Protein AF-A0A3M1CUA4-F1 (afdb_monomer_lite)

Foldseek 3Di:
DDDDDDDDDDPPDDPDDDDDPPPVPDPQVPFAFPVVAWVQVQVLLVVLLVLLQPQDDDLVSLLVSLLQADLLCQQPDASVRSSVLSVLLSVCVVVCQNVQWHFDGWGDDPQAIWGWTQGPVGIFTFDWHDDDPHIHTQDSCRSRPVRPDDYDGGDPDHDPQGYLSSLSNLLPDPVDDPLSVLVSLLSCLDQVNLVVLVVSLVPRPDLNSNLSSQVSNCSHVVHDLSNLVSDDLAQVVLVVNCVSPVVVSLVSLVSLLVCCQPPVVVNSVLSLLSSQQRHDDPVVLVSLVSLLSSCLSHLPSNLVSCVVRPDDQLCPRSSSVSVVVNCVVVVHDSVNNLVVLVCCLVDNDPVSVVSSVSVNVVD

Secondary structure (DSSP, 8-state):
--------------------------TTTTSPB-HHHHHHHHHHHHHHHHHHHT--SSGGGGGGGGGGB-HHHHTT--HHHHHHHHHHHHHHHHTSTTTT-EEEEEEEETTEEEEEEEETTEEEEEEEEEETTEEEES-HHHHTT-TTSPP-PPPSSPPSS--HHHHHHHHH-TTS-HHHHHHHHHHT-SGGGHHHHHHHHTT---HHHHHHHHHHHHHHHS--HHHHHHS--SHHHHHHHHHH-HHHHHHHHHHHHHHHHH-TTTTHHHHHHHHHHH--TTHHHHHHHHHHHHHHH-HHHHHHHHHHH--S-GGG-HHHHHHHHHHHHTT---HHHHHHHHHHHHHS-HHHHHHHHHHHHH-

Sequence (363 aa):
MEPTRVSITVILACLASAGICSCSKDPFDNLPEAKEMQEAAFSGWRRYLEALERLPAGREHVYSLARWFADCVLSRTEERYFGRRVEKARRLLKTGVMGDVKPRALRRHPSGYLLIVDTAGGYGAIPMVEQGRTVLFANLDAATGGWRAKPEFCSPRMPEKPALLYMIRYLDDTTASRKRRFDAALGLSRAEFRQQIVKYQNRESDPLVRLALGLARVRIDGWDASFLNGFPADSEKLDELKALDENVFEEMLVKLTNQAAMVEQPPANEILFRVAASAGGQMAERMGRAIYDFAEAAPARFAATVNDVVSGPYERHPALTRMKAYMKKEGKNAPKLRRFLKGCQRHGEPQARVLCRQLLQWL

pLDDT: mean 87.78, std 15.02, range [29.33, 97.38]

Structure (mmCIF, N/CA/C/O backbone):
data_AF-A0A3M1CUA4-F1
#
_entry.id   AF-A0A3M1CUA4-F1
#
loop_
_atom_site.group_PDB
_atom_site.id
_atom_site.type_symbol
_atom_site.label_atom_id
_atom_site.label_alt_id
_atom_site.label_comp_id
_atom_site.label_asym_id
_atom_site.label_entity_id
_atom_site.label_seq_id
_atom_site.pdbx_PDB_ins_code
_atom_site.Cartn_x
_atom_site.Cartn_y
_atom_site.Cartn_z
_atom_site.occupancy
_atom_site.B_iso_or_equiv
_atom_site.auth_seq_id
_atom_site.auth_comp_id
_atom_site.auth_asym_id
_atom_site.auth_atom_id
_atom_site.pdbx_PDB_model_num
ATOM 1 N N . MET A 1 1 ? -81.379 -19.896 17.434 1.00 44.03 1 MET A N 1
ATOM 2 C CA . MET A 1 1 ? -79.980 -20.367 17.467 1.00 44.03 1 MET A CA 1
ATOM 3 C C . MET A 1 1 ? -79.177 -19.339 18.227 1.00 44.03 1 MET A C 1
ATOM 5 O O . MET A 1 1 ? -79.057 -18.206 17.781 1.00 44.03 1 MET A O 1
ATOM 9 N N . GLU A 1 2 ? -78.796 -19.720 19.437 1.00 32.88 2 GLU A N 1
ATOM 10 C CA . GLU A 1 2 ? -78.141 -18.889 20.443 1.00 32.88 2 GLU A CA 1
ATOM 11 C C . GLU A 1 2 ? -76.668 -18.596 20.097 1.00 32.88 2 GLU A C 1
ATOM 13 O O . GLU A 1 2 ? -76.054 -19.356 19.345 1.00 32.88 2 GLU A O 1
ATOM 18 N N . PRO A 1 3 ? -76.088 -17.508 20.638 1.00 38.66 3 PRO A N 1
ATOM 19 C CA . PRO A 1 3 ? -74.726 -17.083 20.345 1.00 38.66 3 PRO A CA 1
ATOM 20 C C . PRO A 1 3 ? -73.721 -17.724 21.312 1.00 38.66 3 PRO A C 1
ATOM 22 O O . PRO A 1 3 ? -73.793 -17.517 22.523 1.00 38.66 3 PRO A O 1
ATOM 25 N N . THR A 1 4 ? -72.719 -18.438 20.799 1.00 39.12 4 THR A N 1
ATOM 26 C CA . THR A 1 4 ? -71.610 -18.927 21.632 1.00 39.12 4 THR A CA 1
ATOM 27 C C . THR A 1 4 ? -70.475 -17.905 21.644 1.00 39.12 4 THR A C 1
ATOM 29 O O . THR A 1 4 ? -69.677 -17.801 20.714 1.00 39.12 4 THR A O 1
ATOM 32 N N . ARG A 1 5 ? -70.424 -17.124 22.726 1.00 31.73 5 ARG A N 1
ATOM 33 C CA . ARG A 1 5 ? -69.260 -16.334 23.142 1.00 31.73 5 ARG A CA 1
ATOM 34 C C . ARG A 1 5 ? -68.141 -17.289 23.564 1.00 31.73 5 ARG A C 1
ATOM 36 O O . ARG A 1 5 ? -68.366 -18.129 24.429 1.00 31.73 5 ARG A O 1
ATOM 43 N N . VAL A 1 6 ? -66.935 -17.120 23.026 1.00 34.41 6 VAL A N 1
ATOM 44 C CA . VAL A 1 6 ? -65.720 -17.714 23.602 1.00 34.41 6 VAL A CA 1
ATOM 45 C C . VAL A 1 6 ? -64.952 -16.608 24.315 1.00 34.41 6 VAL A C 1
ATOM 47 O O . VAL A 1 6 ? -64.358 -15.730 23.693 1.00 34.41 6 VAL A O 1
ATOM 50 N N . SER A 1 7 ? -65.022 -16.649 25.642 1.00 29.88 7 SER A N 1
ATOM 51 C CA . SER A 1 7 ? -64.190 -15.877 26.559 1.00 29.88 7 SER A CA 1
ATOM 52 C C . SER A 1 7 ? -62.744 -16.366 26.471 1.00 29.88 7 SER A C 1
ATOM 54 O O . SER A 1 7 ? -62.471 -17.524 26.779 1.00 29.88 7 SER A O 1
ATOM 56 N N . ILE A 1 8 ? -61.809 -15.491 26.095 1.00 34.72 8 ILE A N 1
ATOM 57 C CA . ILE A 1 8 ? -60.378 -15.717 26.328 1.00 34.72 8 ILE A CA 1
ATOM 58 C C . ILE A 1 8 ? -60.018 -14.984 27.615 1.00 34.72 8 ILE A C 1
ATOM 60 O O . ILE A 1 8 ? -59.905 -13.760 27.665 1.00 34.72 8 ILE A O 1
ATOM 64 N N . THR A 1 9 ? -59.906 -15.773 28.675 1.00 32.50 9 THR A N 1
ATOM 65 C CA . THR A 1 9 ? -59.465 -15.370 30.004 1.00 32.50 9 THR A CA 1
ATOM 66 C C . THR A 1 9 ? -58.034 -14.842 29.940 1.00 32.50 9 THR A C 1
ATOM 68 O O . THR A 1 9 ? -57.100 -15.556 29.580 1.00 32.50 9 THR A O 1
ATOM 71 N N . VAL A 1 10 ? -57.876 -13.576 30.316 1.00 31.09 10 VAL A N 1
ATOM 72 C CA . VAL A 1 10 ? -56.598 -12.922 30.599 1.00 31.09 10 VAL A CA 1
ATOM 73 C C . VAL A 1 10 ? -55.992 -13.583 31.840 1.00 31.09 10 VAL A C 1
ATOM 75 O O . VAL A 1 10 ? -56.482 -13.383 32.949 1.00 31.09 10 VAL A O 1
ATOM 78 N N . ILE A 1 11 ? -54.928 -14.372 31.670 1.00 33.44 11 ILE A N 1
ATOM 79 C CA . ILE A 1 11 ? -54.095 -14.824 32.793 1.00 33.44 11 ILE A CA 1
ATOM 80 C C . ILE A 1 11 ? -53.143 -13.679 33.138 1.00 33.44 11 ILE A C 1
ATOM 82 O O . ILE A 1 11 ? -52.034 -13.557 32.620 1.00 33.44 11 ILE A O 1
ATOM 86 N N . LEU A 1 12 ? -53.638 -12.808 34.012 1.00 30.25 12 LEU A N 1
ATOM 87 C CA . LEU A 1 12 ? -52.871 -11.819 34.748 1.00 30.25 12 LEU A CA 1
ATOM 88 C C . LEU A 1 12 ? -52.152 -12.556 35.892 1.00 30.25 12 LEU A C 1
ATOM 90 O O . LEU A 1 12 ? -52.675 -12.678 36.996 1.00 30.25 12 LEU A O 1
ATOM 94 N N . ALA A 1 13 ? -50.973 -13.114 35.618 1.00 30.69 13 ALA A N 1
ATOM 95 C CA . ALA A 1 13 ? -50.109 -13.636 36.671 1.00 30.69 13 ALA A CA 1
ATOM 96 C C . ALA A 1 13 ? -49.254 -12.491 37.224 1.00 30.69 13 ALA A C 1
ATOM 98 O O . ALA A 1 13 ? -48.248 -12.091 36.638 1.00 30.69 13 ALA A O 1
ATOM 99 N N . CYS A 1 14 ? -49.703 -11.956 38.358 1.00 29.33 14 CYS A N 1
ATOM 100 C CA . CYS A 1 14 ? -48.939 -11.104 39.256 1.00 29.33 14 CYS A CA 1
ATOM 101 C C . CYS A 1 14 ? -47.557 -11.713 39.547 1.00 29.33 14 CYS A C 1
ATOM 103 O O . CYS A 1 14 ? -47.441 -12.655 40.325 1.00 29.33 14 CYS A O 1
ATOM 105 N N . LEU A 1 15 ? -46.502 -11.131 38.978 1.00 31.84 15 LEU A N 1
ATOM 106 C CA . LEU A 1 15 ? -45.129 -11.264 39.468 1.00 31.84 15 LEU A CA 1
ATOM 107 C C . LEU A 1 15 ? -44.734 -9.944 40.128 1.00 31.84 15 LEU A C 1
ATOM 109 O O . LEU A 1 15 ? -43.967 -9.144 39.603 1.00 31.84 15 LEU A O 1
ATOM 113 N N . ALA A 1 16 ? -45.328 -9.727 41.296 1.00 35.38 16 ALA A N 1
ATOM 114 C CA . ALA A 1 16 ? -44.869 -8.774 42.288 1.00 35.38 16 ALA A CA 1
ATOM 115 C C . ALA A 1 16 ? -44.818 -9.507 43.631 1.00 35.38 16 ALA A C 1
ATOM 117 O O . ALA A 1 16 ? -45.743 -9.448 44.435 1.00 35.38 16 ALA A O 1
ATOM 118 N N . SER A 1 17 ? -43.719 -10.220 43.855 1.00 37.94 17 SER A N 1
ATOM 119 C CA . SER A 1 17 ? -43.247 -10.568 45.190 1.00 37.94 17 SER A CA 1
ATOM 120 C C . SER A 1 17 ? -41.754 -10.276 45.244 1.00 37.94 17 SER A C 1
ATOM 122 O O . SER A 1 17 ? -40.934 -10.828 44.514 1.00 37.94 17 SER A O 1
ATOM 124 N N . ALA A 1 18 ? -41.459 -9.290 46.079 1.00 35.44 18 ALA A N 1
ATOM 125 C CA . ALA A 1 18 ? -40.152 -8.778 46.402 1.00 35.44 18 ALA A CA 1
ATOM 126 C C . ALA A 1 18 ? -39.240 -9.843 47.031 1.00 35.44 18 ALA A C 1
ATOM 128 O O . ALA A 1 18 ? -39.701 -10.751 47.718 1.00 35.44 18 ALA A O 1
ATOM 129 N N . GLY A 1 19 ? -37.933 -9.618 46.895 1.00 34.12 19 GLY A N 1
ATOM 130 C CA . GLY A 1 19 ? -37.002 -9.886 47.986 1.00 34.12 19 GLY A CA 1
ATOM 131 C C . GLY A 1 19 ? -36.510 -11.319 48.136 1.00 34.12 19 GLY A C 1
ATOM 132 O O . GLY A 1 19 ? -36.689 -11.927 49.183 1.00 34.12 19 GLY A O 1
ATOM 133 N N . ILE A 1 20 ? -35.741 -11.794 47.159 1.00 34.75 20 ILE A N 1
ATOM 134 C CA . ILE A 1 20 ? -34.537 -12.562 47.481 1.00 34.75 20 ILE A CA 1
ATOM 135 C C . ILE A 1 20 ? -33.374 -11.784 46.881 1.00 34.75 20 ILE A C 1
ATOM 137 O O . ILE A 1 20 ? -33.329 -11.563 45.671 1.00 34.75 20 ILE A O 1
ATOM 141 N N . CYS A 1 21 ? -32.463 -11.343 47.750 1.00 34.50 21 CYS A N 1
ATOM 142 C CA . CYS A 1 21 ? -31.131 -10.863 47.414 1.00 34.50 21 CYS A CA 1
ATOM 143 C C . CYS A 1 21 ? -30.420 -11.901 46.541 1.00 34.50 21 CYS A C 1
ATOM 145 O O . CYS A 1 21 ? -29.646 -12.725 47.024 1.00 34.50 21 CYS A O 1
ATOM 147 N N . SER A 1 22 ? -30.653 -11.854 45.235 1.00 33.00 22 SER A N 1
ATOM 148 C CA . SER A 1 22 ? -29.649 -12.307 44.299 1.00 33.00 22 SER A CA 1
ATOM 149 C C . SER A 1 22 ? -28.589 -11.217 44.313 1.00 33.00 22 SER A C 1
ATOM 151 O O . SER A 1 22 ? -28.674 -10.226 43.591 1.00 33.00 22 SER A O 1
ATOM 153 N N . CYS A 1 23 ? -27.570 -11.401 45.154 1.00 45.97 23 CYS A N 1
ATOM 154 C CA . CYS A 1 23 ? -26.221 -11.059 44.738 1.00 45.97 23 CYS A CA 1
ATOM 155 C C . CYS A 1 23 ? -25.996 -11.836 43.436 1.00 45.97 23 CYS A C 1
ATOM 157 O O . CYS A 1 23 ? -25.466 -12.949 43.468 1.00 45.97 23 CYS A O 1
ATOM 159 N N . SER A 1 24 ? -26.511 -11.330 42.309 1.00 48.19 24 SER A N 1
ATOM 160 C CA . SER A 1 24 ? -26.252 -11.916 41.008 1.00 48.19 24 SER A CA 1
ATOM 161 C C . SER A 1 24 ? -24.762 -11.710 40.816 1.00 48.19 24 SER A C 1
ATOM 163 O O . SER A 1 24 ? -24.336 -10.603 40.487 1.00 48.19 24 SER A O 1
ATOM 165 N N . LYS A 1 25 ? -23.975 -12.733 41.169 1.00 67.81 25 LYS A N 1
ATOM 166 C CA . LYS A 1 25 ? -22.532 -12.739 40.966 1.00 67.81 25 LYS A CA 1
ATOM 167 C C . LYS A 1 25 ? -22.327 -12.329 39.522 1.00 67.81 25 LYS A C 1
ATOM 169 O O . LYS A 1 25 ? -22.895 -12.961 38.628 1.00 67.81 25 LYS A O 1
ATOM 174 N N . ASP A 1 26 ? -21.625 -11.223 39.324 1.00 76.44 26 ASP A N 1
ATOM 175 C CA . ASP A 1 26 ? -21.336 -10.752 37.985 1.00 76.44 26 ASP A CA 1
ATOM 176 C C . ASP A 1 26 ? -20.605 -11.915 37.283 1.00 76.44 26 ASP A C 1
ATOM 178 O O . ASP A 1 26 ? -19.672 -12.493 37.853 1.00 76.44 26 ASP A O 1
ATOM 182 N N . PRO A 1 27 ? -21.065 -12.360 36.099 1.00 82.25 27 PRO A N 1
ATOM 183 C CA . PRO A 1 27 ? -20.528 -13.532 35.419 1.00 82.25 27 PRO A CA 1
ATOM 184 C C . PRO A 1 27 ? -19.035 -13.378 35.111 1.00 82.25 27 PRO A C 1
ATOM 186 O O . PRO A 1 27 ? -18.368 -14.371 34.818 1.00 82.25 27 PRO A O 1
ATOM 189 N N . PHE A 1 28 ? -18.505 -12.156 35.193 1.00 88.19 28 PHE A N 1
ATOM 190 C CA . PHE A 1 28 ? -17.107 -11.831 34.979 1.00 88.19 28 PHE A CA 1
ATOM 191 C C . PHE A 1 28 ? -16.294 -11.701 36.280 1.00 88.19 28 PHE A C 1
ATOM 193 O O . PHE A 1 28 ? -15.075 -11.550 36.196 1.00 88.19 28 PHE A O 1
ATOM 200 N N . ASP A 1 29 ? -16.906 -11.807 37.468 1.00 85.06 29 ASP A N 1
ATOM 201 C CA . ASP A 1 29 ? -16.210 -11.676 38.763 1.00 85.06 29 ASP A CA 1
ATOM 202 C C . ASP A 1 29 ? -15.142 -12.757 38.980 1.00 85.06 29 ASP A C 1
ATOM 204 O O . ASP A 1 29 ? -14.130 -12.508 39.632 1.00 85.06 29 ASP A O 1
ATOM 208 N N . ASN A 1 30 ? -15.332 -13.947 38.403 1.00 87.88 30 ASN A N 1
ATOM 209 C CA . ASN A 1 30 ? -14.381 -15.057 38.522 1.00 87.88 30 ASN A CA 1
ATOM 210 C C . ASN A 1 30 ? -13.132 -14.884 37.639 1.00 87.88 30 ASN A C 1
ATOM 212 O O . ASN A 1 30 ? -12.207 -15.693 37.719 1.00 87.88 30 ASN A O 1
ATOM 216 N N . LEU A 1 31 ? -13.102 -13.874 36.763 1.00 92.56 31 LEU A N 1
ATOM 217 C CA . LEU A 1 31 ? -11.954 -13.618 35.901 1.00 92.56 31 LEU A CA 1
ATOM 218 C C . LEU A 1 31 ? -10.885 -12.791 36.641 1.00 92.56 31 LEU A C 1
ATOM 220 O O . LEU A 1 31 ? -11.223 -11.838 37.356 1.00 92.56 31 LEU A O 1
ATOM 224 N N . PRO A 1 32 ? -9.586 -13.084 36.441 1.00 94.94 32 PRO A N 1
ATOM 225 C CA . PRO A 1 32 ? -8.511 -12.287 37.024 1.00 94.94 32 PRO A CA 1
ATOM 226 C C . PRO A 1 32 ? -8.572 -10.823 36.572 1.00 94.94 32 PRO A C 1
ATOM 228 O O . PRO A 1 32 ? -8.886 -10.533 35.415 1.00 94.94 32 PRO A O 1
ATOM 231 N N . GLU A 1 33 ? -8.238 -9.890 37.462 1.00 94.94 33 GLU A N 1
ATOM 232 C CA . GLU A 1 33 ? -8.101 -8.473 37.102 1.00 94.94 33 GLU A CA 1
ATOM 233 C C . GLU A 1 33 ? -6.860 -8.233 36.229 1.00 94.94 33 GLU A C 1
ATOM 235 O O . GLU A 1 33 ? -5.817 -8.861 36.407 1.00 94.94 33 GLU A O 1
ATOM 240 N N . ALA A 1 34 ? -6.975 -7.295 35.289 1.00 93.88 34 ALA A N 1
ATOM 241 C CA . ALA A 1 34 ? -5.907 -6.846 34.395 1.00 93.88 34 ALA A CA 1
ATOM 242 C C . ALA A 1 34 ? -5.459 -5.420 34.756 1.00 93.88 34 ALA A C 1
ATOM 244 O O . ALA A 1 34 ? -5.602 -4.487 33.959 1.00 93.88 34 ALA A O 1
ATOM 245 N N . LYS A 1 35 ? -4.972 -5.228 35.990 1.00 93.12 35 LYS A N 1
ATOM 246 C CA . LYS A 1 35 ? -4.651 -3.893 36.532 1.00 93.12 35 LYS A CA 1
ATOM 247 C C . LYS A 1 35 ? -3.619 -3.145 35.689 1.00 93.12 35 LYS A C 1
ATOM 249 O O . LYS A 1 35 ? -3.706 -1.928 35.573 1.00 93.12 35 LYS A O 1
ATOM 254 N N . GLU A 1 36 ? -2.692 -3.864 35.064 1.00 92.56 36 GLU A N 1
ATOM 255 C CA . GLU A 1 36 ? -1.605 -3.287 34.272 1.00 92.56 36 GLU A CA 1
ATOM 256 C C . GLU A 1 36 ? -2.069 -2.547 33.004 1.00 92.56 36 GLU A C 1
ATOM 258 O O . GLU A 1 36 ? -1.435 -1.575 32.607 1.00 92.56 36 GLU A O 1
ATOM 263 N N . MET A 1 37 ? -3.195 -2.952 32.401 1.00 92.75 37 MET A N 1
ATOM 264 C CA . MET A 1 37 ? -3.758 -2.308 31.200 1.00 92.75 37 MET A CA 1
ATOM 265 C C . MET A 1 37 ? -5.056 -1.539 31.479 1.00 92.75 37 MET A C 1
ATOM 267 O O . MET A 1 37 ? -5.634 -0.942 30.566 1.00 92.75 37 MET A O 1
ATOM 271 N N . GLN A 1 38 ? -5.538 -1.548 32.725 1.00 95.12 38 GLN A N 1
ATOM 272 C CA . GLN A 1 38 ? -6.848 -1.006 33.084 1.00 95.12 38 GLN A CA 1
ATOM 273 C C . GLN A 1 38 ? -6.960 0.488 32.770 1.00 95.12 38 GLN A C 1
ATOM 275 O O . GLN A 1 38 ? -7.927 0.913 32.137 1.00 95.12 38 GLN A O 1
ATOM 280 N N . GLU A 1 39 ? -5.961 1.280 33.155 1.00 94.62 39 GLU A N 1
ATOM 281 C CA . GLU A 1 39 ? -5.953 2.720 32.888 1.00 94.62 39 GLU A CA 1
ATOM 282 C C . GLU A 1 39 ? -5.978 3.015 31.380 1.00 94.62 39 GLU A C 1
ATOM 284 O O . GLU A 1 39 ? -6.766 3.845 30.916 1.00 94.62 39 GLU A O 1
ATOM 289 N N . ALA A 1 40 ? -5.185 2.277 30.596 1.00 93.19 40 ALA A N 1
ATOM 290 C CA . ALA A 1 40 ? -5.149 2.410 29.144 1.00 93.19 40 ALA A CA 1
ATOM 291 C C . ALA A 1 40 ? -6.505 2.069 28.503 1.00 93.19 40 ALA A C 1
ATOM 293 O O . ALA A 1 40 ? -6.975 2.808 27.635 1.00 93.19 40 ALA A O 1
ATOM 294 N N . ALA A 1 41 ? -7.168 0.998 28.951 1.00 95.62 41 ALA A N 1
ATOM 295 C CA . ALA A 1 41 ? -8.491 0.614 28.461 1.00 95.62 41 ALA A CA 1
ATOM 296 C C . ALA A 1 41 ? -9.568 1.650 28.824 1.00 95.62 41 ALA A C 1
ATOM 298 O O . ALA A 1 41 ? -10.389 2.013 27.980 1.00 95.62 41 ALA A O 1
ATOM 299 N N . PHE A 1 42 ? -9.546 2.175 30.052 1.00 96.38 42 PHE A N 1
ATOM 300 C CA . PHE A 1 42 ? -10.523 3.161 30.525 1.00 96.38 42 PHE A CA 1
ATOM 301 C C . PHE A 1 42 ? -10.358 4.498 29.798 1.00 96.38 42 PHE A C 1
ATOM 303 O O . PHE A 1 42 ? -11.339 5.104 29.358 1.00 96.38 42 PHE A O 1
ATOM 310 N N . SER A 1 43 ? -9.110 4.940 29.629 1.00 95.06 43 SER A N 1
ATOM 311 C CA . SER A 1 43 ? -8.769 6.119 28.834 1.00 95.06 43 SER A CA 1
ATOM 312 C C . SER A 1 43 ? -9.170 5.932 27.367 1.00 95.06 43 SER A C 1
ATOM 314 O O . SER A 1 43 ? -9.784 6.819 26.772 1.00 95.06 43 SER A O 1
ATOM 316 N N . GLY A 1 44 ? -8.910 4.750 26.798 1.00 94.19 44 GLY A N 1
ATOM 317 C CA . GLY A 1 44 ? -9.321 4.390 25.443 1.00 94.19 44 GLY A CA 1
ATOM 318 C C . GLY A 1 44 ? -10.836 4.457 25.242 1.00 94.19 44 GLY A C 1
ATOM 319 O O . GLY A 1 44 ? -11.294 5.078 24.285 1.00 94.19 44 GLY A O 1
ATOM 320 N N . TRP A 1 45 ? -11.618 3.902 26.174 1.00 95.25 45 TRP A N 1
ATOM 321 C CA . TRP A 1 45 ? -13.082 3.993 26.161 1.00 95.25 45 TRP A CA 1
ATOM 322 C C . TRP A 1 45 ? -13.566 5.443 26.171 1.00 95.25 45 TRP A C 1
ATOM 324 O O . TRP A 1 45 ? -14.335 5.843 25.299 1.00 95.25 45 TRP A O 1
ATOM 334 N N . ARG A 1 46 ? -13.059 6.266 27.096 1.00 95.00 46 ARG A N 1
ATOM 335 C CA . ARG A 1 46 ? -13.446 7.680 27.199 1.00 95.00 46 ARG A CA 1
ATOM 336 C C . ARG A 1 46 ? -13.144 8.452 25.915 1.00 95.00 46 ARG A C 1
ATOM 338 O O . ARG A 1 46 ? -14.023 9.110 25.367 1.00 95.00 46 ARG A O 1
ATOM 345 N N . ARG A 1 47 ? -11.926 8.317 25.390 1.00 94.31 47 ARG A N 1
ATOM 346 C CA . ARG A 1 47 ? -11.507 8.993 24.153 1.00 94.31 47 ARG A CA 1
ATOM 347 C C . ARG A 1 47 ? -12.270 8.494 22.925 1.00 94.31 47 ARG A C 1
ATOM 349 O O . ARG A 1 47 ? -12.451 9.252 21.973 1.00 94.31 47 ARG A O 1
ATOM 356 N N . TYR A 1 48 ? -12.717 7.239 22.926 1.00 94.81 48 TYR A N 1
ATOM 357 C CA . TYR A 1 48 ? -13.612 6.722 21.897 1.00 94.81 48 TYR A CA 1
ATOM 358 C C . TYR A 1 48 ? -14.988 7.399 21.953 1.00 94.81 48 TYR A C 1
ATOM 360 O O . TYR A 1 48 ? -15.470 7.843 20.910 1.00 94.81 48 TYR A O 1
ATOM 368 N N . LEU A 1 49 ? -15.582 7.551 23.142 1.00 94.06 49 LEU A N 1
ATOM 369 C CA . LEU A 1 49 ? -16.846 8.279 23.314 1.00 94.06 49 LEU A CA 1
ATOM 370 C C . LEU A 1 49 ? -16.724 9.746 22.873 1.00 94.06 49 LEU A C 1
ATOM 372 O O . LEU A 1 49 ? -17.547 10.220 22.093 1.00 94.06 49 LEU A O 1
ATOM 376 N N . GLU A 1 50 ? -15.654 10.435 23.273 1.00 92.94 50 GLU A N 1
ATOM 377 C CA . GLU A 1 50 ? -15.371 11.808 22.823 1.00 92.94 50 GLU A CA 1
ATOM 378 C C . GLU A 1 50 ? -15.222 11.891 21.293 1.00 92.94 50 GLU A C 1
ATOM 380 O O . GLU A 1 50 ? -15.697 12.831 20.652 1.00 92.94 50 GLU A O 1
ATOM 385 N N . ALA A 1 51 ? -14.570 10.900 20.676 1.00 91.94 51 ALA A N 1
ATOM 386 C CA . ALA A 1 51 ? -14.421 10.842 19.226 1.00 91.94 51 ALA A CA 1
ATOM 387 C C . ALA A 1 51 ? -15.758 10.576 18.510 1.00 91.94 51 ALA A C 1
ATOM 389 O O . ALA A 1 51 ? -15.989 11.136 17.439 1.00 91.94 51 ALA A O 1
ATOM 390 N N . LEU A 1 52 ? -16.643 9.757 19.090 1.00 91.31 52 LEU A N 1
ATOM 391 C CA . LEU A 1 52 ? -18.003 9.543 18.583 1.00 91.31 52 LEU A CA 1
ATOM 392 C C . LEU A 1 52 ? -18.838 10.827 18.637 1.00 91.31 52 LEU A C 1
ATOM 394 O O . LEU A 1 52 ? -19.580 11.118 17.696 1.00 91.31 52 LEU A O 1
ATOM 398 N N . GLU A 1 53 ? -18.720 11.595 19.720 1.00 89.50 53 GLU A N 1
ATOM 399 C CA . GLU A 1 53 ? -19.435 12.860 19.901 1.00 89.50 53 GLU A CA 1
ATOM 400 C C . GLU A 1 53 ? -19.010 13.897 18.856 1.00 89.50 53 GLU A C 1
ATOM 402 O O . GLU A 1 53 ? -19.850 14.484 18.167 1.00 89.50 53 GLU A O 1
ATOM 407 N N . ARG A 1 54 ? -17.693 14.051 18.681 1.00 87.19 54 ARG A N 1
ATOM 408 C CA . ARG A 1 54 ? -17.079 15.006 17.748 1.00 87.19 54 ARG A CA 1
ATOM 409 C C . ARG A 1 54 ? -17.134 14.567 16.287 1.00 87.19 54 ARG A C 1
ATOM 411 O O . ARG A 1 54 ? -16.682 15.321 15.429 1.00 87.19 54 ARG A O 1
ATOM 418 N N . LEU A 1 55 ? -17.652 13.372 15.991 1.00 81.75 55 LEU A N 1
ATOM 419 C CA . LEU A 1 55 ? -17.672 12.822 14.640 1.00 81.75 55 LEU A CA 1
ATOM 420 C C . LEU A 1 55 ? -18.444 13.764 13.693 1.00 81.75 55 LEU A C 1
ATOM 422 O O . LEU A 1 55 ? -19.662 13.936 13.864 1.00 81.75 55 LEU A O 1
ATOM 426 N N . PRO A 1 56 ? -17.782 14.364 12.685 1.00 73.12 56 PRO A N 1
ATOM 427 C CA . PRO A 1 56 ? -18.465 15.178 11.689 1.00 73.12 56 PRO A CA 1
ATOM 428 C C . PRO A 1 56 ? -19.468 14.331 10.898 1.00 73.12 56 PRO A C 1
ATOM 430 O O . PRO A 1 56 ? -19.344 13.108 10.801 1.00 73.12 56 PRO A O 1
ATOM 433 N N . ALA A 1 57 ? -20.497 14.964 10.336 1.00 64.94 57 ALA A N 1
ATOM 434 C CA . ALA A 1 57 ? -21.465 14.252 9.507 1.00 64.94 57 ALA A CA 1
ATOM 435 C C . ALA A 1 57 ? -20.802 13.737 8.214 1.00 64.94 57 ALA A C 1
ATOM 437 O O . ALA A 1 57 ? -20.134 14.497 7.524 1.00 64.94 57 ALA A O 1
ATOM 438 N N . GLY A 1 58 ? -21.003 12.459 7.870 1.00 62.25 58 GLY A N 1
ATOM 439 C CA . GLY A 1 58 ? -20.534 11.872 6.606 1.00 62.25 58 GLY A CA 1
ATOM 440 C C . GLY A 1 58 ? -19.794 10.539 6.766 1.00 62.25 58 GLY A C 1
ATOM 441 O O . GLY A 1 58 ? -19.235 10.240 7.819 1.00 62.25 58 GLY A O 1
ATOM 442 N N . ARG A 1 59 ? -19.794 9.717 5.706 1.00 61.97 59 ARG A N 1
ATOM 443 C CA . ARG A 1 59 ? -19.227 8.349 5.724 1.00 61.97 59 ARG A CA 1
ATOM 444 C C . ARG A 1 59 ? -17.705 8.319 5.841 1.00 61.97 59 ARG A C 1
ATOM 446 O O . ARG A 1 59 ? -17.172 7.452 6.519 1.00 61.97 59 ARG A O 1
ATOM 453 N N . GLU A 1 60 ? -17.013 9.284 5.246 1.00 63.50 60 GLU A N 1
ATOM 454 C CA . GLU A 1 60 ? -15.545 9.310 5.251 1.00 63.50 60 GLU A CA 1
ATOM 455 C C . GLU A 1 60 ? -14.949 9.518 6.648 1.00 63.50 60 GLU A C 1
ATOM 457 O O . GLU A 1 60 ? -13.830 9.096 6.925 1.00 63.50 60 GLU A O 1
ATOM 462 N N . HIS A 1 61 ? -15.704 10.142 7.553 1.00 70.75 61 HIS A N 1
ATOM 463 C CA . HIS A 1 61 ? -15.256 10.390 8.920 1.00 70.75 61 HIS A CA 1
ATOM 464 C C . HIS A 1 61 ? -15.293 9.130 9.780 1.00 70.75 61 HIS A C 1
ATOM 466 O O . HIS A 1 61 ? -14.573 9.047 10.774 1.00 70.75 61 HIS A O 1
ATOM 472 N N . VAL A 1 62 ? -16.074 8.122 9.380 1.00 77.81 62 VAL A N 1
ATOM 473 C CA . VAL A 1 62 ? -16.171 6.844 10.089 1.00 77.81 62 VAL A CA 1
ATOM 474 C C . VAL A 1 62 ? -14.803 6.157 10.142 1.00 77.81 62 VAL A C 1
ATOM 476 O O . VAL A 1 62 ? -14.462 5.563 11.163 1.00 77.81 62 VAL A O 1
ATOM 479 N N . TYR A 1 63 ? -13.973 6.301 9.106 1.00 83.69 63 TYR A N 1
ATOM 480 C CA . TYR A 1 63 ? -12.629 5.722 9.080 1.00 83.69 63 TYR A CA 1
ATOM 481 C C . TYR A 1 63 ? -11.722 6.233 10.206 1.00 83.69 63 TYR A C 1
ATOM 483 O O . TYR A 1 63 ? -10.933 5.460 10.743 1.00 83.69 63 TYR A O 1
ATOM 491 N N . SER A 1 64 ? -11.900 7.480 10.657 1.00 84.50 64 SER A N 1
ATOM 492 C CA . SER A 1 64 ? -11.123 8.032 11.779 1.00 84.50 64 SER A CA 1
ATOM 493 C C . SER A 1 64 ? -11.326 7.259 13.089 1.00 84.50 64 SER A C 1
ATOM 495 O O . SER A 1 64 ? -10.461 7.271 13.968 1.00 84.50 64 SER A O 1
ATOM 497 N N . LEU A 1 65 ? -12.452 6.549 13.217 1.00 91.06 65 LEU A N 1
ATOM 498 C CA . LEU A 1 65 ? -12.751 5.713 14.373 1.00 91.06 65 LEU A CA 1
ATOM 499 C C . LEU A 1 65 ? -12.151 4.313 14.268 1.00 91.06 65 LEU A C 1
ATOM 501 O O . LEU A 1 65 ? -12.076 3.635 15.289 1.00 91.06 65 LEU A O 1
ATOM 505 N N . ALA A 1 66 ? -11.673 3.890 13.092 1.00 92.25 66 ALA A N 1
ATOM 506 C CA . ALA A 1 66 ? -11.051 2.581 12.908 1.00 92.25 66 ALA A CA 1
ATOM 507 C C . ALA A 1 66 ? -9.857 2.375 13.854 1.00 92.25 66 ALA A C 1
ATOM 509 O O . ALA A 1 66 ? -9.653 1.270 14.339 1.00 92.25 66 ALA A O 1
ATOM 510 N N . ARG A 1 67 ? -9.130 3.443 14.215 1.00 91.38 67 ARG A N 1
ATOM 511 C CA . ARG A 1 67 ? -7.993 3.393 15.154 1.00 91.38 67 ARG A CA 1
ATOM 512 C C . ARG A 1 67 ? -8.311 2.803 16.534 1.00 91.38 67 ARG A C 1
ATOM 514 O O . ARG A 1 67 ? -7.389 2.395 17.226 1.00 91.38 67 ARG A O 1
ATOM 521 N N . TRP A 1 68 ? -9.581 2.789 16.942 1.00 94.06 68 TRP A N 1
ATOM 522 C CA . TRP A 1 68 ? -10.023 2.244 18.231 1.00 94.06 68 TRP A CA 1
ATOM 523 C C . TRP A 1 68 ? -10.318 0.744 18.185 1.00 94.06 68 TRP A C 1
ATOM 525 O O . TRP A 1 68 ? -10.482 0.115 19.228 1.00 94.06 68 TRP A O 1
ATOM 535 N N . PHE A 1 69 ? -10.406 0.172 16.987 1.00 95.62 69 PHE A N 1
ATOM 536 C CA . PHE A 1 69 ? -10.762 -1.221 16.775 1.00 95.62 69 PHE A CA 1
ATOM 537 C C . PHE A 1 69 ? -9.541 -2.023 16.354 1.00 95.62 69 PHE A C 1
ATOM 539 O O . PHE A 1 69 ? -8.691 -1.556 15.597 1.00 95.62 69 PHE A O 1
ATOM 546 N N . ALA A 1 70 ? -9.482 -3.253 16.841 1.00 94.94 70 ALA A N 1
ATOM 547 C CA . ALA A 1 70 ? -8.392 -4.164 16.575 1.00 94.94 70 ALA A CA 1
ATOM 548 C C . ALA A 1 70 ? -8.354 -4.613 15.109 1.00 94.94 70 ALA A C 1
ATOM 550 O O . ALA A 1 70 ? -9.379 -4.675 14.423 1.00 94.94 70 ALA A O 1
ATOM 551 N N . ASP A 1 71 ? -7.171 -5.008 14.645 1.00 94.19 71 ASP A N 1
ATOM 552 C CA . ASP A 1 71 ? -6.939 -5.430 13.260 1.00 94.19 71 ASP A CA 1
ATOM 553 C C . ASP A 1 71 ? -7.844 -6.592 12.835 1.00 94.19 71 ASP A C 1
ATOM 555 O O . ASP A 1 71 ? -8.348 -6.599 11.709 1.00 94.19 71 ASP A O 1
ATOM 559 N N . CYS A 1 72 ? -8.123 -7.549 13.730 1.00 93.31 72 CYS A N 1
ATOM 560 C CA . CYS A 1 72 ? -9.019 -8.658 13.401 1.00 93.31 72 CYS A CA 1
ATOM 561 C C . CYS A 1 72 ? -10.473 -8.228 13.181 1.00 93.31 72 CYS A C 1
ATOM 563 O O . CYS A 1 72 ? -11.172 -8.847 12.379 1.00 93.31 72 CYS A O 1
ATOM 565 N N . VAL A 1 73 ? -10.922 -7.148 13.831 1.00 95.25 73 VAL A N 1
ATOM 566 C CA . VAL A 1 73 ? -12.245 -6.567 13.572 1.00 95.25 73 VAL A CA 1
ATOM 567 C C . VAL A 1 73 ? -12.210 -5.880 12.216 1.00 95.25 73 VAL A C 1
ATOM 569 O O . VAL A 1 73 ? -13.003 -6.195 11.329 1.00 95.25 73 VAL A O 1
ATOM 572 N N . LEU A 1 74 ? -11.262 -4.962 12.031 1.00 95.31 74 LEU A N 1
ATOM 573 C CA . LEU A 1 74 ? -11.199 -4.098 10.853 1.00 95.31 74 LEU A CA 1
ATOM 574 C C . LEU A 1 74 ? -10.978 -4.867 9.555 1.00 95.31 74 LEU A C 1
ATOM 576 O O . LEU A 1 74 ? -11.514 -4.484 8.523 1.00 95.31 74 LEU A O 1
ATOM 580 N N . SER A 1 75 ? -10.207 -5.951 9.598 1.00 94.75 75 SER A N 1
ATOM 581 C CA . SER A 1 75 ? -9.881 -6.750 8.416 1.00 94.75 75 SER A CA 1
ATOM 582 C C . SER A 1 75 ? -11.039 -7.596 7.898 1.00 94.75 75 SER A C 1
ATOM 584 O O . SER A 1 75 ? -10.982 -8.045 6.756 1.00 94.75 75 SER A O 1
ATOM 586 N N . ARG A 1 76 ? -12.087 -7.797 8.703 1.00 94.12 76 ARG A N 1
ATOM 587 C CA . ARG A 1 76 ? -13.255 -8.633 8.375 1.00 94.12 76 ARG A CA 1
ATOM 588 C C . ARG A 1 76 ? -14.552 -7.839 8.262 1.00 94.12 76 ARG A C 1
ATOM 590 O O . ARG A 1 76 ? -15.566 -8.375 7.833 1.00 94.12 76 ARG A O 1
ATOM 597 N N . THR A 1 77 ? -14.527 -6.578 8.673 1.00 94.25 77 THR A N 1
ATOM 598 C CA . THR A 1 77 ? -15.720 -5.744 8.744 1.00 94.25 77 THR A CA 1
ATOM 599 C C . THR A 1 77 ? -15.886 -4.948 7.456 1.00 94.25 77 THR A C 1
ATOM 601 O O . THR A 1 77 ? -15.021 -4.158 7.083 1.00 94.25 77 THR A O 1
ATOM 604 N N . GLU A 1 78 ? -17.029 -5.107 6.795 1.00 92.38 78 GLU A N 1
ATOM 605 C CA . GLU A 1 78 ? -17.398 -4.249 5.671 1.00 92.38 78 GLU A CA 1
ATOM 606 C C . GLU A 1 78 ? -17.629 -2.801 6.121 1.00 92.38 78 GLU A C 1
ATOM 608 O O . GLU A 1 78 ? -18.262 -2.545 7.150 1.00 92.38 78 GLU A O 1
ATOM 613 N N . GLU A 1 79 ? -17.212 -1.836 5.298 1.00 91.31 79 GLU A N 1
ATOM 614 C CA . GLU A 1 79 ? -17.379 -0.406 5.585 1.00 91.31 79 GLU A CA 1
ATOM 615 C C . GLU A 1 79 ? -18.831 -0.045 5.917 1.00 91.31 79 GLU A C 1
ATOM 617 O O . GLU A 1 79 ? -19.101 0.645 6.902 1.00 91.31 79 GLU A O 1
ATOM 622 N N . ARG A 1 80 ? -19.788 -0.528 5.115 1.00 91.38 80 ARG A N 1
ATOM 623 C CA . ARG A 1 80 ? -21.208 -0.213 5.310 1.00 91.38 80 ARG A CA 1
ATOM 624 C C . ARG A 1 80 ? -21.717 -0.722 6.657 1.00 91.38 80 ARG A C 1
ATOM 626 O O . ARG A 1 80 ? -22.552 -0.066 7.284 1.00 91.38 80 ARG A O 1
ATOM 633 N N . TYR A 1 81 ? -21.253 -1.890 7.098 1.00 93.88 81 TYR A N 1
ATOM 634 C CA . TYR A 1 81 ? -21.614 -2.422 8.408 1.00 93.88 81 TYR A CA 1
ATOM 635 C C . TYR A 1 81 ? -20.999 -1.573 9.520 1.00 93.88 81 TYR A C 1
ATOM 637 O O . TYR A 1 81 ? -21.728 -1.101 10.394 1.00 93.88 81 TYR A O 1
ATOM 645 N N . PHE A 1 82 ? -19.704 -1.277 9.417 1.00 94.44 82 PHE A N 1
ATOM 646 C CA . PHE A 1 82 ? -18.991 -0.432 10.369 1.00 94.44 82 PHE A CA 1
ATOM 647 C C . PHE A 1 82 ? -19.645 0.941 10.543 1.00 94.44 82 PHE A C 1
ATOM 649 O O . PHE A 1 82 ? -19.986 1.326 11.662 1.00 94.44 82 PHE A O 1
ATOM 656 N N . GLY A 1 83 ? -19.942 1.630 9.438 1.00 92.25 83 GLY A N 1
ATOM 657 C CA . GLY A 1 83 ? -20.609 2.931 9.454 1.00 92.25 83 GLY A CA 1
ATOM 658 C C . GLY A 1 83 ? -21.985 2.905 10.117 1.00 92.25 83 GLY A C 1
ATOM 659 O O . GLY A 1 83 ? -22.299 3.797 10.900 1.00 92.25 83 GLY A O 1
ATOM 660 N N . ARG A 1 84 ? -22.794 1.861 9.885 1.00 92.69 84 ARG A N 1
ATOM 661 C CA . ARG A 1 84 ? -24.100 1.721 10.559 1.00 92.69 84 ARG A CA 1
ATOM 662 C C . ARG A 1 84 ? -23.959 1.542 12.069 1.00 92.69 84 ARG A C 1
ATOM 664 O O . ARG A 1 84 ? -24.752 2.108 12.818 1.00 92.69 84 ARG A O 1
ATOM 671 N N . ARG A 1 85 ? -22.981 0.752 12.521 1.00 93.88 85 ARG A N 1
ATOM 672 C CA . ARG A 1 85 ? -22.762 0.489 13.952 1.00 93.88 85 ARG A CA 1
ATOM 673 C C . ARG A 1 85 ? -22.220 1.720 14.670 1.00 93.88 85 ARG A C 1
ATOM 675 O O . ARG A 1 85 ? -22.758 2.090 15.708 1.00 93.88 85 ARG A O 1
ATOM 682 N N . VAL A 1 86 ? -21.252 2.409 14.072 1.00 93.38 86 VAL A N 1
ATOM 683 C CA . VAL A 1 86 ? -20.734 3.691 14.570 1.00 93.38 86 VAL A CA 1
ATOM 684 C C . VAL A 1 86 ? -21.839 4.746 14.666 1.00 93.38 86 VAL A C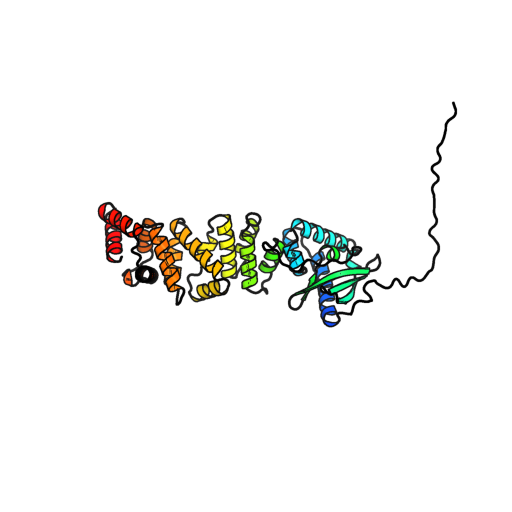 1
ATOM 686 O O . VAL A 1 86 ? -21.978 5.401 15.695 1.00 93.38 86 VAL A O 1
ATOM 689 N N . GLU A 1 87 ? -22.669 4.889 13.633 1.00 90.94 87 GLU A N 1
ATOM 690 C CA . GLU A 1 87 ? -23.766 5.862 13.646 1.00 90.94 87 GLU A CA 1
ATOM 691 C C . GLU A 1 87 ? -24.826 5.508 14.699 1.00 90.94 87 GLU A C 1
ATOM 693 O O . GLU A 1 87 ? -25.344 6.387 15.388 1.00 90.94 87 GLU A O 1
ATOM 698 N N . LYS A 1 88 ? -25.112 4.214 14.896 1.00 91.50 88 LYS A N 1
ATOM 699 C CA . LYS A 1 88 ? -25.961 3.765 16.006 1.00 91.50 88 LYS A CA 1
ATOM 700 C C . LYS A 1 88 ? -25.355 4.154 17.358 1.00 91.50 88 LYS A C 1
ATOM 702 O O . LYS A 1 88 ? -26.073 4.719 18.179 1.00 91.50 88 LYS A O 1
ATOM 707 N N . ALA A 1 89 ? -24.068 3.889 17.579 1.00 92.44 89 ALA A N 1
ATOM 708 C CA . ALA A 1 89 ? -23.373 4.258 18.814 1.00 92.44 89 ALA A CA 1
ATOM 709 C C . ALA A 1 89 ? -23.462 5.766 19.078 1.00 92.44 89 ALA A C 1
ATOM 711 O O . ALA A 1 89 ? -23.839 6.193 20.165 1.00 92.44 89 ALA A O 1
ATOM 712 N N . ARG A 1 90 ? -23.236 6.582 18.046 1.00 90.75 90 ARG A N 1
ATOM 713 C CA . ARG A 1 90 ? -23.369 8.039 18.129 1.00 90.75 90 ARG A CA 1
ATOM 714 C C . ARG A 1 90 ? -24.778 8.483 18.528 1.00 90.75 90 ARG A C 1
ATOM 716 O O . ARG A 1 90 ? -24.922 9.396 19.336 1.00 90.75 90 ARG A O 1
ATOM 723 N N . ARG A 1 91 ? -25.826 7.859 17.983 1.00 90.75 91 ARG A N 1
ATOM 724 C CA . ARG A 1 91 ? -27.214 8.156 18.384 1.00 90.75 91 ARG A CA 1
ATOM 725 C C . ARG A 1 91 ? -27.465 7.789 19.841 1.00 90.75 91 ARG A C 1
ATOM 727 O O . ARG A 1 91 ? -28.029 8.603 20.559 1.00 90.75 91 ARG A O 1
ATOM 734 N N . LEU A 1 92 ? -26.997 6.618 20.277 1.00 91.31 92 LEU A N 1
ATOM 735 C CA . LEU A 1 92 ? -27.104 6.190 21.675 1.00 91.31 92 LEU A CA 1
ATOM 736 C C . LEU A 1 92 ? -26.383 7.155 22.626 1.00 91.31 92 LEU A C 1
ATOM 738 O O . LEU A 1 92 ? -26.901 7.453 23.701 1.00 91.31 92 LEU A O 1
ATOM 742 N N . LEU A 1 93 ? -25.228 7.683 22.215 1.00 91.44 93 LEU A N 1
ATOM 743 C CA . LEU A 1 93 ? -24.498 8.707 22.959 1.00 91.44 93 LEU A CA 1
ATOM 744 C C . LEU A 1 93 ? -25.301 10.004 23.082 1.00 91.44 93 LEU A C 1
ATOM 746 O O . LEU A 1 93 ? -25.466 10.510 24.186 1.00 91.44 93 LEU A O 1
ATOM 750 N N . LYS A 1 94 ? -25.891 10.490 21.983 1.00 88.69 94 LYS A N 1
ATOM 751 C CA . LYS A 1 94 ? -26.746 11.691 21.996 1.00 88.69 94 LYS A CA 1
ATOM 752 C C . LYS A 1 94 ? -28.003 11.539 22.855 1.00 88.69 94 LYS A C 1
ATOM 754 O O . LYS A 1 94 ? -28.486 12.526 23.392 1.00 88.69 94 LYS A O 1
ATOM 759 N N . THR A 1 95 ? -28.535 10.324 22.985 1.00 90.00 95 THR A N 1
ATOM 760 C CA . THR A 1 95 ? -29.680 10.030 23.864 1.00 90.00 95 THR A CA 1
ATOM 761 C C . THR A 1 95 ? -29.292 9.812 25.332 1.00 90.00 95 THR A C 1
ATOM 763 O O . THR A 1 95 ? -30.148 9.433 26.121 1.00 90.00 95 THR A O 1
ATOM 766 N N . GLY A 1 96 ? -28.016 9.963 25.704 1.00 87.00 96 GLY A N 1
ATOM 767 C CA . GLY A 1 96 ? -27.511 9.726 27.065 1.00 87.00 96 GLY A CA 1
ATOM 768 C C . GLY A 1 96 ? -27.187 8.261 27.379 1.00 87.00 96 GLY A C 1
ATOM 769 O O . GLY A 1 96 ? -26.244 7.991 28.113 1.00 87.00 96 GLY A O 1
ATOM 770 N N . VAL A 1 97 ? -27.858 7.308 26.720 1.00 88.62 97 VAL A N 1
ATOM 771 C CA . VAL A 1 97 ? -27.713 5.856 26.957 1.00 88.62 97 VAL A CA 1
ATOM 772 C C . VAL A 1 97 ? -26.263 5.368 26.948 1.00 88.62 97 VAL A C 1
ATOM 774 O O . VAL A 1 97 ? -25.901 4.533 27.768 1.00 88.62 97 VAL A O 1
ATOM 777 N N . MET A 1 98 ? -25.431 5.842 26.016 1.00 85.44 98 MET A N 1
ATOM 778 C CA . MET A 1 98 ? -24.015 5.442 25.956 1.00 85.44 98 MET A CA 1
ATOM 779 C C . MET A 1 98 ? -23.121 6.273 26.886 1.00 85.44 98 MET A C 1
ATOM 781 O O . MET A 1 98 ? -22.061 5.798 27.279 1.00 85.44 98 MET A O 1
ATOM 785 N N . GLY A 1 99 ? -23.541 7.488 27.249 1.00 77.81 99 GLY A N 1
ATOM 786 C CA . GLY A 1 99 ? -22.834 8.333 28.215 1.00 77.81 99 GLY A CA 1
ATOM 787 C C . GLY A 1 99 ? -22.916 7.786 29.642 1.00 77.81 99 GLY A C 1
ATOM 788 O O . GLY A 1 99 ? -21.965 7.923 30.408 1.00 77.81 99 GLY A O 1
ATOM 789 N N . ASP A 1 100 ? -24.000 7.078 29.964 1.00 84.94 100 ASP A N 1
ATOM 790 C CA . ASP A 1 100 ? -24.181 6.404 31.254 1.00 84.94 100 ASP A CA 1
ATOM 791 C C . ASP A 1 100 ? -23.335 5.127 31.401 1.00 84.94 100 ASP A C 1
ATOM 793 O O . ASP A 1 100 ? -23.277 4.536 32.480 1.00 84.94 100 ASP A O 1
ATOM 797 N N . VAL A 1 101 ? -22.650 4.700 30.333 1.00 91.50 101 VAL A N 1
ATOM 798 C CA . VAL A 1 101 ? -21.855 3.469 30.313 1.00 91.50 101 VAL A CA 1
ATOM 799 C C . VAL A 1 101 ? -20.459 3.723 30.852 1.00 91.50 101 VAL A C 1
ATOM 801 O O . VAL A 1 101 ? -19.566 4.211 30.147 1.00 91.50 101 VAL A O 1
ATOM 804 N N . LYS A 1 102 ? -20.263 3.368 32.122 1.00 92.94 102 LYS A N 1
ATOM 805 C CA . LYS A 1 102 ? -19.015 3.618 32.845 1.00 92.94 102 LYS A CA 1
ATOM 806 C C . LYS A 1 102 ? -18.152 2.359 32.892 1.00 92.94 102 LYS A C 1
ATOM 808 O O . LYS A 1 102 ? -18.662 1.292 33.227 1.00 92.94 102 LYS A O 1
ATOM 813 N N . PRO A 1 103 ? -16.849 2.451 32.580 1.00 95.12 103 PRO A N 1
ATOM 814 C CA . PRO A 1 103 ? -15.947 1.326 32.758 1.00 95.12 103 PRO A CA 1
ATOM 815 C C . PRO A 1 103 ? -15.784 1.030 34.255 1.00 95.12 103 PRO A C 1
ATOM 817 O O . PRO A 1 103 ? -15.451 1.923 35.032 1.00 95.12 103 PRO A O 1
ATOM 820 N N . ARG A 1 104 ? -16.027 -0.224 34.643 1.00 94.69 104 ARG A N 1
ATOM 821 C CA . ARG A 1 104 ? -15.969 -0.710 36.029 1.00 94.69 104 ARG A CA 1
ATOM 822 C C . ARG A 1 104 ? -14.673 -1.456 36.318 1.00 94.69 104 ARG A C 1
ATOM 824 O O . ARG A 1 104 ? -14.020 -1.190 37.320 1.00 94.69 104 ARG A O 1
ATOM 831 N N . ALA A 1 105 ? -14.288 -2.380 35.439 1.00 95.25 105 ALA A N 1
ATOM 832 C CA . ALA A 1 105 ? -13.091 -3.205 35.603 1.00 95.25 105 ALA A CA 1
ATOM 833 C C . ALA A 1 105 ? -12.545 -3.670 34.249 1.00 95.25 105 ALA A C 1
ATOM 835 O O . ALA A 1 105 ? -13.282 -3.744 33.266 1.00 95.25 105 ALA A O 1
ATOM 836 N N . LEU A 1 106 ? -11.264 -4.035 34.205 1.00 96.88 106 LEU A N 1
ATOM 837 C CA . LEU A 1 106 ? -10.686 -4.784 33.089 1.00 96.88 106 LEU A CA 1
ATOM 838 C C . LEU A 1 106 ? -10.333 -6.193 33.572 1.00 96.88 106 LEU A C 1
ATOM 840 O O . LEU A 1 106 ? -9.586 -6.356 34.537 1.00 96.88 106 LEU A O 1
ATOM 844 N N . ARG A 1 107 ? -10.875 -7.212 32.906 1.00 96.69 107 ARG A N 1
ATOM 845 C CA . ARG A 1 107 ? -10.678 -8.625 33.257 1.00 96.69 107 ARG A CA 1
ATOM 846 C C . ARG A 1 107 ? -9.849 -9.337 32.193 1.00 96.69 107 ARG A C 1
ATOM 848 O O . ARG A 1 107 ? -10.028 -9.085 31.000 1.00 96.69 107 ARG A O 1
ATOM 855 N N . ARG A 1 108 ? -8.963 -10.245 32.607 1.00 96.06 108 ARG A N 1
ATOM 856 C CA . ARG A 1 108 ? -8.203 -11.117 31.699 1.00 96.06 108 ARG A CA 1
ATOM 857 C C . ARG A 1 108 ? -9.097 -12.238 31.171 1.00 96.06 108 ARG A C 1
ATOM 859 O O . ARG A 1 108 ? -9.837 -12.860 31.927 1.00 96.06 108 ARG A O 1
ATOM 866 N N . HIS A 1 109 ? -8.988 -12.520 29.879 1.00 94.56 109 HIS A N 1
ATOM 867 C CA . HIS A 1 109 ? -9.667 -13.618 29.196 1.00 94.56 109 HIS A CA 1
ATOM 868 C C . HIS A 1 109 ? -8.647 -14.383 28.330 1.00 94.56 109 HIS A C 1
ATOM 870 O O . HIS A 1 109 ? -7.719 -13.761 27.817 1.00 94.56 109 HIS A O 1
ATOM 876 N N . PRO A 1 110 ? -8.791 -15.702 28.087 1.00 90.62 110 PRO A N 1
ATOM 877 C CA . PRO A 1 110 ? -7.833 -16.455 27.263 1.00 90.62 110 PRO A CA 1
ATOM 878 C C . PRO A 1 110 ? -7.583 -15.870 25.863 1.00 90.62 110 PRO A C 1
ATOM 880 O O . PRO A 1 110 ? -6.523 -16.072 25.282 1.00 90.62 110 PRO A O 1
ATOM 883 N N . SER A 1 111 ? -8.555 -15.134 25.321 1.00 90.69 111 SER A N 1
ATOM 884 C CA . SER A 1 111 ? -8.478 -14.488 24.001 1.00 90.69 111 SER A CA 1
ATOM 885 C C . SER A 1 111 ? -8.139 -12.989 24.040 1.00 90.69 111 SER A C 1
ATOM 887 O O . SER A 1 111 ? -8.176 -12.348 22.993 1.00 90.69 111 SER A O 1
ATOM 889 N N . GLY A 1 112 ? -7.852 -12.412 25.214 1.00 94.06 112 GLY A N 1
ATOM 890 C CA . GLY A 1 112 ? -7.546 -10.988 25.375 1.00 94.06 112 GLY A CA 1
ATOM 891 C C . GLY A 1 112 ? -8.064 -10.412 26.693 1.00 94.06 112 GLY A C 1
ATOM 892 O O . GLY A 1 112 ? -7.831 -10.954 27.770 1.00 94.06 112 GLY A O 1
ATOM 893 N N . TYR A 1 113 ? -8.792 -9.306 26.610 1.00 96.56 113 TYR A N 1
ATOM 894 C CA . TYR A 1 113 ? -9.333 -8.588 27.758 1.00 96.56 113 TYR A CA 1
ATOM 895 C C . TYR A 1 113 ? -10.835 -8.358 27.600 1.00 96.56 113 TYR A C 1
ATOM 897 O O . TYR A 1 113 ? -11.349 -8.231 26.489 1.00 96.56 113 TYR A O 1
ATOM 905 N N . LEU A 1 114 ? -11.543 -8.281 28.720 1.00 97.06 114 LEU A N 1
ATOM 906 C CA . LEU A 1 114 ? -12.939 -7.863 28.779 1.00 97.06 114 LEU A CA 1
ATOM 907 C C . LEU A 1 114 ? -13.020 -6.576 29.590 1.00 97.06 114 LEU A C 1
ATOM 909 O O . LEU A 1 114 ? -12.758 -6.579 30.794 1.00 97.06 114 LEU A O 1
ATOM 913 N N . LEU A 1 115 ? -13.374 -5.476 28.928 1.00 97.19 115 LEU A N 1
ATOM 914 C CA . LEU A 1 115 ? -13.735 -4.242 29.612 1.00 97.19 115 LEU A CA 1
ATOM 915 C C . LEU A 1 115 ? -15.159 -4.393 30.130 1.00 97.19 115 LEU A C 1
ATOM 917 O O . LEU A 1 115 ? -16.110 -4.418 29.346 1.00 97.19 115 LEU A O 1
ATOM 921 N N . ILE A 1 116 ? -15.286 -4.521 31.444 1.00 96.06 116 ILE A N 1
ATOM 922 C CA . ILE A 1 116 ? -16.573 -4.597 32.121 1.00 96.06 116 ILE A CA 1
ATOM 923 C C . ILE A 1 116 ? -17.092 -3.178 32.277 1.00 96.06 116 ILE A C 1
ATOM 925 O O . ILE A 1 116 ?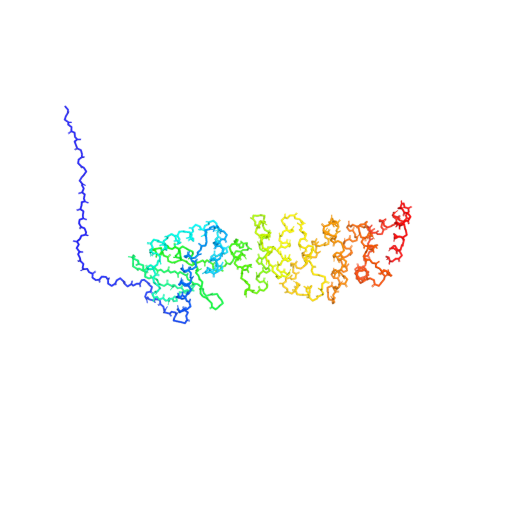 -16.388 -2.303 32.789 1.00 96.06 116 ILE A O 1
ATOM 929 N N . VAL A 1 117 ? -18.313 -2.955 31.812 1.00 94.94 117 VAL A N 1
ATOM 930 C CA . VAL A 1 117 ? -18.983 -1.661 31.860 1.00 94.94 117 VAL A CA 1
ATOM 931 C C . VAL A 1 117 ? -20.296 -1.780 32.613 1.00 94.94 117 VAL A C 1
ATOM 933 O O . VAL A 1 117 ? -21.034 -2.748 32.431 1.00 94.94 117 VAL A O 1
ATOM 936 N N . ASP A 1 118 ? -20.607 -0.781 33.425 1.00 93.06 118 ASP A N 1
ATOM 937 C CA . ASP A 1 118 ? -21.924 -0.647 34.032 1.00 93.06 118 ASP A CA 1
ATOM 938 C C . ASP A 1 118 ? -22.880 -0.033 33.010 1.00 93.06 118 ASP A C 1
ATOM 940 O O . ASP A 1 118 ? -22.517 0.876 32.264 1.00 93.06 118 ASP A O 1
ATOM 944 N N . THR A 1 119 ? -24.104 -0.549 32.944 1.00 88.69 119 THR A N 1
ATOM 945 C CA . THR A 1 119 ? -25.152 -0.067 32.036 1.00 88.69 119 THR A CA 1
ATOM 946 C C . THR A 1 119 ? -26.462 0.080 32.804 1.00 88.69 119 THR A C 1
ATOM 948 O O . THR A 1 119 ? -26.656 -0.554 33.838 1.00 88.69 119 THR A O 1
ATOM 951 N N . ALA A 1 120 ? -27.433 0.820 32.264 1.00 81.94 120 ALA A N 1
ATOM 952 C CA . ALA A 1 120 ? -28.767 0.905 32.870 1.00 81.94 120 ALA A CA 1
ATOM 953 C C . ALA A 1 120 ? -29.463 -0.469 33.044 1.00 81.94 120 ALA A C 1
ATOM 955 O O . ALA A 1 120 ? -30.388 -0.600 33.837 1.00 81.94 120 ALA A O 1
ATOM 956 N N . GLY A 1 121 ? -29.034 -1.498 32.300 1.00 78.25 121 GLY A N 1
ATOM 957 C CA . GLY A 1 121 ? -29.551 -2.865 32.397 1.00 78.25 121 GLY A CA 1
ATOM 958 C C . GLY A 1 121 ? -28.729 -3.810 33.280 1.00 78.25 121 GLY A C 1
ATOM 959 O O . GLY A 1 121 ? -28.939 -5.015 33.174 1.00 78.25 121 GLY A O 1
ATOM 960 N N . GLY A 1 122 ? -27.785 -3.303 34.080 1.00 85.19 122 GLY A N 1
ATOM 961 C CA . GLY A 1 122 ? -26.854 -4.100 34.882 1.00 85.19 122 GLY A CA 1
ATOM 962 C C . GLY A 1 122 ? -25.415 -3.888 34.420 1.00 85.19 122 GLY A C 1
ATOM 963 O O . GLY A 1 122 ? -24.872 -2.797 34.552 1.00 85.19 122 GLY A O 1
ATOM 964 N N . TYR A 1 123 ? -24.802 -4.905 33.828 1.00 87.69 123 TYR A N 1
ATOM 965 C CA . TYR A 1 123 ? -23.418 -4.862 33.349 1.00 87.69 123 TYR A CA 1
ATOM 966 C C . TYR A 1 123 ? -23.316 -5.386 31.912 1.00 87.69 123 TYR A C 1
ATOM 968 O O . TYR A 1 123 ? -24.172 -6.129 31.432 1.00 87.69 123 TYR A O 1
ATOM 976 N N . GLY A 1 124 ? -22.254 -4.988 31.221 1.00 92.44 124 GLY A N 1
ATOM 977 C CA . GLY A 1 124 ? -21.873 -5.475 29.902 1.00 92.44 124 GLY A CA 1
ATOM 978 C C . GLY A 1 124 ? -20.377 -5.745 29.832 1.00 92.44 124 GLY A C 1
ATOM 979 O O . GLY A 1 124 ? -19.608 -5.249 30.653 1.00 92.44 124 GLY A O 1
ATOM 980 N N . ALA A 1 125 ? -19.951 -6.504 28.828 1.00 94.75 125 ALA A N 1
ATOM 981 C CA . ALA A 1 125 ? -18.537 -6.746 28.570 1.00 94.75 125 ALA A CA 1
ATOM 982 C C . ALA A 1 125 ? -18.187 -6.388 27.128 1.00 94.75 125 ALA A C 1
ATOM 984 O O . ALA A 1 125 ? -18.866 -6.799 26.186 1.00 94.75 125 ALA A O 1
ATOM 985 N N . ILE A 1 126 ? -17.104 -5.635 26.959 1.00 96.62 126 ILE A N 1
ATOM 986 C CA . ILE A 1 126 ? -16.573 -5.247 25.657 1.00 96.62 126 ILE A CA 1
ATOM 987 C C . ILE A 1 126 ? -15.235 -5.965 25.461 1.00 96.62 126 ILE A C 1
ATOM 989 O O . ILE A 1 126 ? -14.265 -5.645 26.151 1.00 96.62 126 ILE A O 1
ATOM 993 N N . PRO A 1 127 ? -15.161 -6.938 24.537 1.00 97.25 127 PRO A N 1
ATOM 994 C CA . PRO A 1 127 ? -13.909 -7.567 24.141 1.00 97.25 127 PRO A CA 1
ATOM 995 C C . PRO A 1 127 ? -12.878 -6.548 23.666 1.00 97.25 127 PRO A C 1
ATOM 997 O O . PRO A 1 127 ? -13.168 -5.705 22.812 1.00 97.25 127 PRO A O 1
ATOM 1000 N N . MET A 1 128 ? -11.659 -6.662 24.183 1.00 97.38 128 MET A N 1
ATOM 1001 C CA . MET A 1 128 ? -10.508 -5.869 23.775 1.00 97.38 128 MET A CA 1
ATOM 1002 C C . MET A 1 128 ? -9.263 -6.750 23.626 1.00 97.38 128 MET A C 1
ATOM 1004 O O . MET A 1 128 ? -9.132 -7.769 24.298 1.00 97.38 128 MET A O 1
ATOM 1008 N N . VAL A 1 129 ? -8.330 -6.368 22.762 1.00 95.62 129 VAL A N 1
ATOM 1009 C CA . VAL A 1 129 ? -7.048 -7.067 22.581 1.00 95.62 129 VAL A CA 1
ATOM 1010 C C . VAL A 1 129 ? -5.896 -6.084 22.643 1.00 95.62 129 VAL A C 1
ATOM 1012 O O . VAL A 1 129 ? -6.018 -4.937 22.209 1.00 95.62 129 VAL A O 1
ATOM 1015 N N . GLU A 1 130 ? -4.774 -6.538 23.183 1.00 93.31 130 GLU A N 1
ATOM 1016 C CA . GLU A 1 130 ? -3.535 -5.776 23.163 1.00 93.31 130 GLU A CA 1
ATOM 1017 C C . GLU A 1 130 ? -2.965 -5.739 21.740 1.00 93.31 130 GLU A C 1
ATOM 1019 O O . GLU A 1 130 ? -2.831 -6.765 21.070 1.00 93.31 130 GLU A O 1
ATOM 1024 N N . GLN A 1 131 ? -2.635 -4.540 21.267 1.00 89.38 131 GLN A N 1
ATOM 1025 C CA . GLN A 1 131 ? -1.879 -4.327 20.039 1.00 89.38 131 GLN A CA 1
ATOM 1026 C C . GLN A 1 131 ? -0.840 -3.231 20.262 1.00 89.38 131 GLN A C 1
ATOM 1028 O O . GLN A 1 131 ? -1.164 -2.051 20.438 1.00 89.38 131 GLN A O 1
ATOM 1033 N N . GLY A 1 132 ? 0.432 -3.631 20.230 1.00 84.06 132 GLY A N 1
ATOM 1034 C CA . GLY A 1 132 ? 1.538 -2.744 20.569 1.00 84.06 132 GLY A CA 1
ATOM 1035 C C . GLY A 1 132 ? 1.453 -2.335 22.037 1.00 84.06 132 GLY A C 1
ATOM 1036 O O . GLY A 1 132 ? 1.432 -3.188 22.906 1.00 84.06 132 GLY A O 1
ATOM 1037 N N . ARG A 1 133 ? 1.387 -1.029 22.307 1.00 81.00 133 ARG A N 1
ATOM 1038 C CA . ARG A 1 133 ? 1.277 -0.471 23.671 1.00 81.00 133 ARG A CA 1
ATOM 1039 C C . ARG A 1 133 ? -0.148 -0.036 24.032 1.00 81.00 133 ARG A C 1
ATOM 1041 O O . ARG A 1 133 ? -0.338 0.817 24.892 1.00 81.00 133 ARG A O 1
ATOM 1048 N N . THR A 1 134 ? -1.148 -0.536 23.312 1.00 88.38 134 THR A N 1
ATOM 1049 C CA . THR A 1 134 ? -2.546 -0.108 23.457 1.00 88.38 134 THR A CA 1
ATOM 1050 C C . THR A 1 134 ? -3.475 -1.307 23.536 1.00 88.38 134 THR A C 1
ATOM 1052 O O . THR A 1 134 ? -3.115 -2.398 23.098 1.00 88.38 134 THR A O 1
ATOM 1055 N N . VAL A 1 135 ? -4.684 -1.096 24.056 1.00 93.62 135 VAL A N 1
ATOM 1056 C CA . VAL A 1 135 ? -5.765 -2.086 24.014 1.00 93.62 135 VAL A CA 1
ATOM 1057 C C . VAL A 1 135 ? -6.867 -1.560 23.100 1.00 93.62 135 VAL A C 1
ATOM 1059 O O . VAL A 1 135 ? -7.318 -0.427 23.269 1.00 93.62 135 VAL A O 1
ATOM 1062 N N . LEU A 1 136 ? -7.297 -2.367 22.134 1.00 96.06 136 LEU A N 1
ATOM 1063 C CA . LEU A 1 136 ? -8.255 -1.981 21.094 1.00 96.06 136 LEU A CA 1
ATOM 1064 C C . LEU A 1 136 ? -9.494 -2.870 21.129 1.00 96.06 136 LEU A C 1
ATOM 1066 O O . LEU A 1 136 ? -9.409 -4.038 21.503 1.00 96.06 136 LEU A O 1
ATOM 1070 N N . PHE A 1 137 ? -10.645 -2.347 20.703 1.00 97.25 137 PHE A N 1
ATOM 1071 C CA . PHE A 1 137 ? -11.897 -3.104 20.692 1.00 97.25 137 PHE A CA 1
ATOM 1072 C C . PHE A 1 137 ? -11.828 -4.281 19.718 1.00 97.25 137 PHE A C 1
ATOM 1074 O O . PHE A 1 137 ? -11.587 -4.105 18.524 1.00 97.25 137 PHE A O 1
ATOM 1081 N N . ALA A 1 138 ? -12.101 -5.479 20.225 1.00 96.44 138 ALA A N 1
ATOM 1082 C CA . ALA A 1 138 ? -12.092 -6.734 19.477 1.00 96.44 138 ALA A CA 1
ATOM 1083 C C . ALA A 1 138 ? -13.496 -7.190 19.045 1.00 96.44 138 ALA A C 1
ATOM 1085 O O . ALA A 1 138 ? -13.647 -8.243 18.426 1.00 96.44 138 ALA A O 1
ATOM 1086 N N . ASN A 1 139 ? -14.526 -6.403 19.364 1.00 95.88 139 ASN A N 1
ATOM 1087 C CA . ASN A 1 139 ? -15.901 -6.655 18.963 1.00 95.88 139 ASN A CA 1
ATOM 1088 C C . ASN A 1 139 ? -16.618 -5.333 18.679 1.00 95.88 139 ASN A C 1
ATOM 1090 O O . ASN A 1 139 ? -16.827 -4.512 19.576 1.00 95.88 139 ASN A O 1
ATOM 1094 N N . LEU A 1 140 ? -17.008 -5.139 17.420 1.00 95.38 140 LEU A N 1
ATOM 1095 C CA . LEU A 1 140 ? -17.726 -3.942 16.996 1.00 95.38 140 LEU A CA 1
ATOM 1096 C C . LEU A 1 140 ? -19.095 -3.832 17.665 1.00 95.38 140 LEU A C 1
ATOM 1098 O O . LEU A 1 140 ? -19.547 -2.733 17.978 1.00 95.38 140 LEU A O 1
ATOM 1102 N N . ASP A 1 141 ? -19.763 -4.959 17.886 1.00 95.00 141 ASP A N 1
ATOM 1103 C CA . ASP A 1 141 ? -21.127 -4.970 18.371 1.00 95.00 141 ASP A CA 1
ATOM 1104 C C . ASP A 1 141 ? -21.246 -4.533 19.821 1.00 95.00 141 ASP A C 1
ATOM 1106 O O . ASP A 1 141 ? -22.057 -3.656 20.126 1.00 95.00 141 ASP A O 1
ATOM 1110 N N . ALA A 1 142 ? -20.401 -5.088 20.682 1.00 94.75 142 ALA A N 1
ATOM 1111 C CA . ALA A 1 142 ? -20.295 -4.706 22.080 1.00 94.75 142 ALA A CA 1
ATOM 1112 C C . ALA A 1 142 ? -19.848 -3.243 22.218 1.00 94.75 142 ALA A C 1
ATOM 1114 O O . ALA A 1 142 ? -20.471 -2.476 22.951 1.00 94.75 142 ALA A O 1
ATOM 1115 N N . ALA A 1 143 ? -18.844 -2.816 21.444 1.00 94.25 143 ALA A N 1
ATOM 1116 C CA . ALA A 1 143 ? -18.352 -1.437 21.470 1.00 94.25 143 ALA A CA 1
ATOM 1117 C C . ALA A 1 143 ? -19.397 -0.401 21.004 1.00 94.25 143 ALA A C 1
ATOM 1119 O O . ALA A 1 143 ? -19.277 0.775 21.329 1.00 94.25 143 ALA A O 1
ATOM 1120 N N . THR A 1 144 ? -20.438 -0.823 20.274 1.00 94.12 144 THR A N 1
ATOM 1121 C CA . THR A 1 144 ? -21.477 0.060 19.705 1.00 94.12 144 THR A CA 1
ATOM 1122 C C . THR A 1 144 ? -22.877 -0.158 20.298 1.00 94.12 144 THR A C 1
ATOM 1124 O O . THR A 1 144 ? -23.886 0.205 19.684 1.00 94.12 144 THR A O 1
ATOM 1127 N N . GLY A 1 145 ? -22.964 -0.740 21.501 1.00 92.00 145 GLY A N 1
ATOM 1128 C CA . GLY A 1 145 ? -24.213 -0.825 22.274 1.00 92.00 145 GLY A CA 1
ATOM 1129 C C . GLY A 1 145 ? -24.848 -2.214 22.375 1.00 92.00 145 GLY A C 1
ATOM 1130 O O . GLY A 1 145 ? -25.984 -2.339 22.822 1.00 92.00 145 GLY A O 1
ATOM 1131 N N . GLY A 1 146 ? -24.159 -3.270 21.943 1.00 91.12 146 GLY A N 1
ATOM 1132 C CA . GLY A 1 146 ? -24.601 -4.666 22.043 1.00 91.12 146 GLY A CA 1
ATOM 1133 C C . GLY A 1 146 ? -24.341 -5.324 23.403 1.00 91.12 146 GLY A C 1
ATOM 1134 O O . GLY A 1 146 ? -24.045 -6.510 23.438 1.00 91.12 146 GLY A O 1
ATOM 1135 N N . TRP A 1 147 ? -24.416 -4.588 24.516 1.00 89.06 147 TRP A N 1
ATOM 1136 C CA . TRP A 1 147 ? -23.893 -5.025 25.825 1.00 89.06 147 TRP A CA 1
ATOM 1137 C C . TRP A 1 147 ? -24.606 -6.215 26.472 1.00 89.06 147 TRP A C 1
ATOM 1139 O O . TRP A 1 147 ? -24.028 -6.866 27.333 1.00 89.06 147 TRP A O 1
ATOM 1149 N N . ARG A 1 148 ? -25.851 -6.499 26.070 1.00 83.44 148 ARG A N 1
ATOM 1150 C CA . ARG A 1 148 ? -26.620 -7.650 26.576 1.00 83.44 148 ARG A CA 1
ATOM 1151 C C . ARG A 1 148 ? -26.244 -8.971 25.901 1.00 83.44 148 ARG A C 1
ATOM 1153 O O . ARG A 1 148 ? -26.645 -10.026 26.379 1.00 83.44 148 ARG A O 1
ATOM 1160 N N . ALA A 1 149 ? -25.548 -8.917 24.767 1.00 86.00 149 ALA A N 1
ATOM 1161 C CA . ALA A 1 149 ? -25.080 -10.116 24.093 1.00 86.00 149 ALA A CA 1
ATOM 1162 C C . ALA A 1 149 ? -23.879 -10.709 24.840 1.00 86.00 149 ALA A C 1
ATOM 1164 O O . ALA A 1 149 ? -23.140 -10.002 25.527 1.00 86.00 149 ALA A O 1
ATOM 1165 N N . LYS A 1 150 ? -23.662 -12.014 24.669 1.00 88.56 150 LYS A N 1
ATOM 1166 C CA . LYS A 1 150 ? -22.440 -12.658 25.149 1.00 88.56 150 LYS A CA 1
ATOM 1167 C C . LYS A 1 150 ? -21.225 -12.002 24.462 1.00 88.56 150 LYS A C 1
ATOM 1169 O O . LYS A 1 150 ? -21.273 -11.800 23.249 1.00 88.56 150 LYS A O 1
ATOM 1174 N N . PRO A 1 151 ? -20.147 -11.666 25.194 1.00 90.00 151 PRO A N 1
ATOM 1175 C CA . PRO A 1 151 ? -18.949 -11.107 24.578 1.00 90.00 151 PRO A CA 1
ATOM 1176 C C . PRO A 1 151 ? -18.282 -12.136 23.652 1.00 90.00 151 PRO A C 1
ATOM 1178 O O . PRO A 1 151 ? -18.041 -13.275 24.052 1.00 90.00 151 PRO A O 1
ATOM 1181 N N . GLU A 1 152 ? -17.946 -11.718 22.430 1.00 92.75 152 GLU A N 1
ATOM 1182 C CA . GLU A 1 152 ? -17.303 -12.559 21.411 1.00 92.75 152 GLU A CA 1
ATOM 1183 C C . GLU A 1 152 ? -16.078 -11.859 20.815 1.00 92.75 152 GLU A C 1
ATOM 1185 O O . GLU A 1 152 ? -16.146 -10.689 20.452 1.00 92.75 152 GLU A O 1
ATOM 1190 N N . PHE A 1 153 ? -14.950 -12.554 20.682 1.00 93.50 153 PHE A N 1
ATOM 1191 C CA . PHE A 1 153 ? -13.733 -11.990 20.089 1.00 93.50 153 PHE A CA 1
ATOM 1192 C C . PHE A 1 153 ? -13.675 -12.269 18.584 1.00 93.50 153 PHE A C 1
ATOM 1194 O O . PHE A 1 153 ? -14.038 -13.360 18.139 1.00 93.50 153 PHE A O 1
ATOM 1201 N N . CYS A 1 154 ? -13.162 -11.323 17.790 1.00 89.19 154 CYS A N 1
ATOM 1202 C CA . CYS A 1 154 ? -12.811 -11.620 16.402 1.00 89.19 154 CYS A CA 1
ATOM 1203 C C . CYS A 1 154 ? -11.701 -12.670 16.304 1.00 89.19 154 CYS A C 1
ATOM 1205 O O . CYS A 1 154 ? -10.784 -12.717 17.122 1.00 89.19 154 CYS A O 1
ATOM 1207 N N . SER A 1 155 ? -11.761 -13.493 15.252 1.00 86.31 155 SER A N 1
ATOM 1208 C CA . SER A 1 155 ? -10.682 -14.430 14.938 1.00 86.31 155 SER A CA 1
ATOM 1209 C C . SER A 1 155 ? -9.383 -13.656 14.675 1.00 86.31 155 SER A C 1
ATOM 1211 O O . SER A 1 155 ? -9.363 -12.851 13.741 1.00 86.31 155 SER A O 1
ATOM 1213 N N . PRO A 1 156 ? -8.290 -13.916 15.420 1.00 84.56 156 PRO A N 1
ATOM 1214 C CA . PRO A 1 156 ? -7.036 -13.172 15.281 1.00 84.56 156 PRO A CA 1
ATOM 1215 C C . PRO A 1 156 ? -6.340 -13.429 13.938 1.00 84.56 156 PRO A C 1
ATOM 1217 O O . PRO A 1 156 ? -5.446 -12.685 13.545 1.00 84.56 156 PRO A O 1
ATOM 1220 N N . ARG A 1 157 ? -6.751 -14.474 13.207 1.00 88.06 157 ARG A N 1
ATOM 1221 C CA . ARG A 1 157 ? -6.204 -14.791 11.890 1.00 88.06 157 ARG A CA 1
ATOM 1222 C C . ARG A 1 157 ? -6.646 -13.739 10.877 1.00 88.06 157 ARG A C 1
ATOM 1224 O O . ARG A 1 157 ? -7.840 -13.601 10.601 1.00 88.06 157 ARG A O 1
ATOM 1231 N N . MET A 1 158 ? -5.678 -13.053 10.284 1.00 88.12 158 MET A N 1
ATOM 1232 C CA . MET A 1 158 ? -5.915 -12.102 9.202 1.00 88.12 158 MET A CA 1
ATOM 1233 C C . MET A 1 158 ? -6.361 -12.832 7.925 1.00 88.12 158 MET A C 1
ATOM 1235 O O . MET A 1 158 ? -5.792 -13.875 7.594 1.00 88.12 158 MET A O 1
ATOM 1239 N N . PRO A 1 159 ? -7.381 -12.329 7.210 1.00 89.50 159 PRO A N 1
ATOM 1240 C CA . PRO A 1 159 ? -7.708 -12.834 5.882 1.00 89.50 159 PRO A CA 1
ATOM 1241 C C . PRO A 1 159 ? -6.616 -12.443 4.877 1.00 89.50 159 PRO A C 1
ATOM 1243 O O . PRO A 1 159 ? -5.994 -11.392 5.015 1.00 89.50 159 PRO A O 1
ATOM 1246 N N . GLU A 1 160 ? -6.438 -13.246 3.824 1.00 87.69 160 GLU A N 1
ATOM 1247 C CA . GLU A 1 160 ? -5.498 -12.946 2.727 1.00 87.69 160 GLU A CA 1
ATOM 1248 C C . GLU A 1 160 ? -5.819 -11.621 2.023 1.00 87.69 160 GLU A C 1
ATOM 1250 O O . GLU A 1 160 ? -4.927 -10.923 1.552 1.00 87.69 160 GLU A O 1
ATOM 1255 N N . LYS A 1 161 ? -7.108 -11.258 1.978 1.00 89.12 161 LYS A N 1
ATOM 1256 C CA . LYS A 1 161 ? -7.608 -9.994 1.428 1.00 89.12 161 LYS A CA 1
ATOM 1257 C C . LYS A 1 161 ? -8.321 -9.198 2.529 1.00 89.12 161 LYS A C 1
ATOM 1259 O O . LYS A 1 161 ? -9.539 -9.324 2.665 1.00 89.12 161 LYS A O 1
ATOM 1264 N N . PRO A 1 162 ? -7.597 -8.389 3.323 1.00 91.44 162 PRO A N 1
ATOM 1265 C CA . PRO A 1 162 ? -8.191 -7.558 4.372 1.00 91.44 162 PRO A CA 1
ATOM 1266 C C . PRO A 1 162 ? -9.261 -6.601 3.839 1.00 91.44 162 PRO A C 1
ATOM 1268 O O . PRO A 1 162 ? -9.199 -6.169 2.691 1.00 91.44 162 PRO A O 1
ATOM 1271 N N . ALA A 1 163 ? -10.249 -6.248 4.657 1.00 93.81 163 ALA A N 1
ATOM 1272 C CA . ALA A 1 163 ? -11.274 -5.268 4.299 1.00 93.81 163 ALA A CA 1
ATOM 1273 C C . ALA A 1 163 ? -10.732 -3.824 4.253 1.00 93.81 163 ALA A C 1
ATOM 1275 O O . ALA A 1 163 ? -9.671 -3.521 4.804 1.00 93.81 163 ALA A O 1
ATOM 1276 N N . LEU A 1 164 ? -11.487 -2.924 3.605 1.00 93.81 164 LEU A N 1
ATOM 1277 C CA . LEU A 1 164 ? -11.105 -1.523 3.362 1.00 93.81 164 LEU A CA 1
ATOM 1278 C C . LEU A 1 164 ? -10.629 -0.786 4.620 1.00 93.81 164 LEU A C 1
ATOM 1280 O O . LEU A 1 164 ? -9.609 -0.102 4.600 1.00 93.81 164 LEU A O 1
ATOM 1284 N N . LEU A 1 165 ? -11.353 -0.976 5.723 1.00 93.94 165 LEU A N 1
ATOM 1285 C CA . LEU A 1 165 ? -11.110 -0.298 6.995 1.00 93.94 165 LEU A CA 1
ATOM 1286 C C . LEU A 1 165 ? -9.711 -0.574 7.553 1.00 93.94 165 LEU A C 1
ATOM 1288 O O . LEU A 1 165 ? -9.084 0.327 8.104 1.00 93.94 165 LEU A O 1
ATOM 1292 N N . TYR A 1 166 ? -9.224 -1.808 7.398 1.00 94.56 166 TYR A N 1
ATOM 1293 C CA . TYR A 1 166 ? -7.887 -2.193 7.839 1.00 94.56 166 TYR A CA 1
ATOM 1294 C C . TYR A 1 166 ? -6.813 -1.416 7.075 1.00 94.56 166 TYR A C 1
ATOM 1296 O O . TYR A 1 166 ? -5.921 -0.844 7.690 1.00 94.56 166 TYR A O 1
ATOM 1304 N N . MET A 1 167 ? -6.919 -1.350 5.745 1.00 94.75 167 MET A N 1
ATOM 1305 C CA . MET A 1 167 ? -5.917 -0.666 4.919 1.00 94.75 167 MET A CA 1
ATOM 1306 C C . MET A 1 167 ? -5.946 0.843 5.163 1.00 94.75 167 MET A C 1
ATOM 1308 O O . MET A 1 167 ? -4.903 1.450 5.388 1.00 94.75 167 MET A O 1
ATOM 1312 N N . ILE A 1 168 ? -7.142 1.437 5.203 1.00 92.25 168 ILE A N 1
ATOM 1313 C CA . ILE A 1 168 ? -7.315 2.868 5.469 1.00 92.25 168 ILE A CA 1
ATOM 1314 C C . ILE A 1 168 ? -6.725 3.268 6.826 1.00 92.25 168 ILE A C 1
ATOM 1316 O O . ILE A 1 168 ? -6.023 4.273 6.897 1.00 92.25 168 ILE A O 1
ATOM 1320 N N . ARG A 1 169 ? -6.932 2.466 7.884 1.00 91.62 169 ARG A N 1
ATOM 1321 C CA . ARG A 1 169 ? -6.362 2.755 9.210 1.00 91.62 169 ARG A CA 1
ATOM 1322 C C . ARG A 1 169 ? -4.854 2.977 9.148 1.00 91.62 169 ARG A C 1
ATOM 1324 O O . ARG A 1 169 ? -4.366 3.901 9.785 1.00 91.62 169 ARG A O 1
ATOM 1331 N N . TYR A 1 170 ? -4.128 2.141 8.411 1.00 92.75 170 TYR A N 1
ATOM 1332 C CA . TYR A 1 170 ? -2.678 2.277 8.303 1.00 92.75 170 TYR A CA 1
ATOM 1333 C C . TYR A 1 170 ? -2.263 3.437 7.401 1.00 92.75 170 TYR A C 1
ATOM 1335 O O . TYR A 1 170 ? -1.273 4.094 7.695 1.00 92.75 170 TYR A O 1
ATOM 1343 N N . LEU A 1 171 ? -3.020 3.736 6.346 1.00 93.06 171 LEU A N 1
ATOM 1344 C CA . LEU A 1 171 ? -2.732 4.893 5.495 1.00 93.06 171 LEU A CA 1
ATOM 1345 C C . LEU A 1 171 ? -2.949 6.230 6.223 1.00 93.06 171 LEU A C 1
ATOM 1347 O O . LEU A 1 171 ? -2.199 7.172 5.980 1.00 93.06 171 LEU A O 1
ATOM 1351 N N . ASP A 1 172 ? -3.914 6.301 7.145 1.00 89.44 172 ASP A N 1
ATOM 1352 C CA . ASP A 1 172 ? -4.159 7.482 7.987 1.00 89.44 172 ASP A CA 1
ATOM 1353 C C . ASP A 1 172 ? -3.226 7.568 9.216 1.00 89.44 172 ASP A C 1
ATOM 1355 O O . ASP A 1 172 ? -3.108 8.631 9.830 1.00 89.44 172 ASP A O 1
ATOM 1359 N N . ASP A 1 173 ? -2.569 6.470 9.604 1.00 87.81 173 ASP A N 1
ATOM 1360 C CA . ASP A 1 173 ? -1.678 6.415 10.766 1.00 87.81 173 ASP A CA 1
ATOM 1361 C C . ASP A 1 173 ? -0.230 6.728 10.371 1.00 87.81 173 ASP A C 1
ATOM 1363 O O . ASP A 1 173 ? 0.546 5.854 9.980 1.00 87.81 173 ASP A O 1
ATOM 1367 N N . THR A 1 174 ? 0.166 7.992 10.525 1.00 84.50 174 THR A N 1
ATOM 1368 C CA . THR A 1 174 ? 1.540 8.443 10.249 1.00 84.50 174 THR A CA 1
ATOM 1369 C C . THR A 1 174 ? 2.581 7.864 11.209 1.00 84.50 174 THR A C 1
ATOM 1371 O O . THR A 1 174 ? 3.773 7.941 10.916 1.00 84.50 174 THR A O 1
ATOM 1374 N N . THR A 1 175 ? 2.159 7.270 12.331 1.00 87.56 175 THR A N 1
ATOM 1375 C CA . THR A 1 175 ? 3.053 6.600 13.287 1.00 87.56 175 THR A CA 1
ATOM 1376 C C . THR A 1 175 ? 3.283 5.128 12.941 1.00 87.56 175 THR A C 1
ATOM 1378 O O . THR A 1 175 ? 4.209 4.506 13.469 1.00 87.56 175 THR A O 1
ATOM 1381 N N . ALA A 1 176 ? 2.479 4.562 12.034 1.00 90.00 176 ALA A N 1
ATOM 1382 C CA . ALA A 1 176 ? 2.681 3.209 11.543 1.00 90.00 176 ALA A CA 1
ATOM 1383 C C . ALA A 1 176 ? 3.984 3.104 10.739 1.00 90.00 176 ALA A C 1
ATOM 1385 O O . ALA A 1 176 ? 4.383 4.022 10.020 1.00 90.00 176 ALA A O 1
ATOM 1386 N N . SER A 1 177 ? 4.640 1.942 10.824 1.00 93.12 177 SER A N 1
ATOM 1387 C CA . SER A 1 177 ? 5.872 1.705 10.072 1.00 93.12 177 SER A CA 1
ATOM 1388 C C . SER A 1 177 ? 5.633 1.829 8.567 1.00 93.12 177 SER A C 1
ATOM 1390 O O . SER A 1 177 ? 4.585 1.421 8.054 1.00 93.12 177 SER A O 1
ATOM 1392 N N . ARG A 1 178 ? 6.639 2.329 7.839 1.00 95.19 178 ARG A N 1
ATOM 1393 C CA . ARG A 1 178 ? 6.574 2.475 6.378 1.00 95.19 178 ARG A CA 1
ATOM 1394 C C . ARG A 1 178 ? 6.139 1.180 5.691 1.00 95.19 178 ARG A C 1
ATOM 1396 O O . ARG A 1 178 ? 5.269 1.232 4.833 1.00 95.19 178 ARG A O 1
ATOM 1403 N N . LYS A 1 179 ? 6.657 0.021 6.120 1.00 95.25 179 LYS A N 1
ATOM 1404 C CA . LYS A 1 179 ? 6.261 -1.295 5.588 1.00 95.25 179 LYS A CA 1
ATOM 1405 C C . LYS A 1 179 ? 4.762 -1.569 5.743 1.00 95.25 179 LYS A C 1
ATOM 1407 O O . LYS A 1 179 ? 4.124 -1.941 4.770 1.00 95.25 179 LYS A O 1
ATOM 1412 N N . ARG A 1 180 ? 4.161 -1.308 6.910 1.00 93.62 180 ARG A N 1
ATOM 1413 C CA . ARG A 1 180 ? 2.709 -1.504 7.096 1.00 93.62 180 ARG A CA 1
ATOM 1414 C C . ARG A 1 180 ? 1.881 -0.574 6.215 1.00 93.62 180 ARG A C 1
ATOM 1416 O O . ARG A 1 180 ? 0.875 -0.999 5.658 1.00 93.62 180 ARG A O 1
ATOM 1423 N N . ARG A 1 181 ? 2.312 0.682 6.073 1.00 96.00 181 ARG A N 1
ATOM 1424 C CA . ARG A 1 181 ? 1.657 1.668 5.198 1.00 96.00 181 ARG A CA 1
ATOM 1425 C C . ARG A 1 181 ? 1.778 1.269 3.725 1.00 96.00 181 ARG A C 1
ATOM 1427 O O . ARG A 1 181 ? 0.799 1.334 2.989 1.00 96.00 181 ARG A O 1
ATOM 1434 N N . PHE A 1 182 ? 2.949 0.780 3.325 1.00 96.56 182 PHE A N 1
ATOM 1435 C CA . PHE A 1 182 ? 3.231 0.240 1.996 1.00 96.56 182 PHE A CA 1
ATOM 1436 C C . PHE A 1 182 ? 2.354 -0.983 1.681 1.00 96.56 182 PHE A C 1
ATOM 1438 O O . PHE A 1 182 ? 1.677 -1.006 0.657 1.00 96.56 182 PHE A O 1
ATOM 1445 N N . ASP A 1 183 ? 2.267 -1.955 2.591 1.00 95.38 183 ASP A N 1
ATOM 1446 C CA . ASP A 1 183 ? 1.425 -3.146 2.419 1.00 95.38 183 ASP A CA 1
ATOM 1447 C C . ASP A 1 183 ? -0.068 -2.793 2.370 1.00 95.38 183 ASP A C 1
ATOM 1449 O O . ASP A 1 183 ? -0.821 -3.342 1.562 1.00 95.38 183 ASP A O 1
ATOM 1453 N N . ALA A 1 184 ? -0.503 -1.829 3.186 1.00 95.44 184 ALA A N 1
ATOM 1454 C CA . ALA A 1 184 ? -1.866 -1.311 3.149 1.00 95.44 184 ALA A CA 1
ATOM 1455 C C . ALA A 1 184 ? -2.194 -0.636 1.808 1.00 95.44 184 ALA A C 1
ATOM 1457 O O . ALA A 1 184 ? -3.263 -0.890 1.252 1.00 95.44 184 ALA A O 1
ATOM 1458 N N . ALA A 1 185 ? -1.270 0.163 1.260 1.00 96.94 185 ALA A N 1
ATOM 1459 C CA . ALA A 1 185 ? -1.408 0.765 -0.065 1.00 96.94 185 ALA A CA 1
ATOM 1460 C C . ALA A 1 185 ? -1.562 -0.302 -1.161 1.00 96.94 185 ALA A C 1
ATOM 1462 O O . ALA A 1 185 ? -2.472 -0.212 -1.985 1.00 96.94 185 ALA A O 1
ATOM 1463 N N . LEU A 1 186 ? -0.735 -1.352 -1.138 1.00 96.31 186 LEU A N 1
ATOM 1464 C CA . LEU A 1 186 ? -0.837 -2.466 -2.087 1.00 96.31 186 LEU A CA 1
ATOM 1465 C C . LEU A 1 186 ? -2.136 -3.262 -1.931 1.00 96.31 186 LEU A C 1
ATOM 1467 O O . LEU A 1 186 ? -2.706 -3.716 -2.927 1.00 96.31 186 LEU A O 1
ATOM 1471 N N . GLY A 1 187 ? -2.634 -3.419 -0.703 1.00 95.06 187 GLY A N 1
ATOM 1472 C CA . GLY A 1 187 ? -3.897 -4.103 -0.419 1.00 95.06 187 GLY A CA 1
ATOM 1473 C C . GLY A 1 187 ? -5.117 -3.453 -1.089 1.00 95.06 187 GLY A C 1
ATOM 1474 O O . GLY A 1 187 ? -6.138 -4.125 -1.304 1.00 95.06 187 GLY A O 1
ATOM 1475 N N . LEU A 1 188 ? -5.009 -2.170 -1.464 1.00 95.94 188 LEU A N 1
ATOM 1476 C CA . LEU A 1 188 ? -6.039 -1.440 -2.203 1.00 95.94 188 LEU A CA 1
ATOM 1477 C C . LEU A 1 188 ? -6.122 -1.821 -3.687 1.00 95.94 188 LEU A C 1
ATOM 1479 O O . LEU A 1 188 ? -7.012 -1.318 -4.360 1.00 95.94 188 LEU A O 1
ATOM 1483 N N . SER A 1 189 ? -5.268 -2.717 -4.201 1.00 95.50 189 SER A N 1
ATOM 1484 C CA . SER A 1 189 ? -5.206 -3.151 -5.617 1.00 95.50 189 SER A CA 1
ATOM 1485 C C . SER A 1 189 ? -6.411 -3.968 -6.127 1.00 95.50 189 SER A C 1
ATOM 1487 O O . SER A 1 189 ? -6.278 -4.874 -6.947 1.00 95.50 189 SER A O 1
ATOM 1489 N N . ARG A 1 190 ? -7.612 -3.644 -5.652 1.00 93.19 190 ARG A N 1
ATOM 1490 C CA . ARG A 1 190 ? -8.890 -4.219 -6.059 1.00 93.19 190 ARG A CA 1
ATOM 1491 C C . ARG A 1 190 ? -9.765 -3.144 -6.687 1.00 93.19 190 ARG A C 1
ATOM 1493 O O . ARG A 1 190 ? -9.785 -2.006 -6.218 1.00 93.19 190 ARG A O 1
ATOM 1500 N N . ALA A 1 191 ? -10.498 -3.513 -7.736 1.00 91.69 191 ALA A N 1
ATOM 1501 C CA . ALA A 1 191 ? -11.273 -2.574 -8.543 1.00 91.69 191 ALA A CA 1
ATOM 1502 C C . ALA A 1 191 ? -12.272 -1.756 -7.705 1.00 91.69 191 ALA A C 1
ATOM 1504 O O . ALA A 1 191 ? -12.431 -0.556 -7.933 1.00 91.69 191 ALA A O 1
ATOM 1505 N N . GLU A 1 192 ? -12.879 -2.365 -6.685 1.00 91.88 192 GLU A N 1
ATOM 1506 C CA . GLU A 1 192 ? -13.819 -1.703 -5.779 1.00 91.88 192 GLU A CA 1
ATOM 1507 C C . GLU A 1 192 ? -13.206 -0.565 -4.938 1.00 91.88 192 GLU A C 1
ATOM 1509 O O . GLU A 1 192 ? -13.949 0.270 -4.427 1.00 91.88 192 GLU A O 1
ATOM 1514 N N . PHE A 1 193 ? -11.875 -0.485 -4.810 1.00 92.62 193 PHE A N 1
ATOM 1515 C CA . PHE A 1 193 ? -11.174 0.528 -4.001 1.00 92.62 193 PHE A CA 1
ATOM 1516 C C . PHE A 1 193 ? -10.448 1.590 -4.826 1.00 92.62 193 PHE A C 1
ATOM 1518 O O . PHE A 1 193 ? -9.689 2.402 -4.292 1.00 92.62 193 PHE A O 1
ATOM 1525 N N . ARG A 1 194 ? -10.717 1.633 -6.133 1.00 92.81 194 ARG A N 1
ATOM 1526 C CA . ARG A 1 194 ? -10.090 2.570 -7.067 1.00 92.81 194 ARG A CA 1
ATOM 1527 C C . ARG A 1 194 ? -10.199 4.037 -6.629 1.00 92.81 194 ARG A C 1
ATOM 1529 O O . ARG A 1 194 ? -9.225 4.777 -6.737 1.00 92.81 194 ARG A O 1
ATOM 1536 N N . GLN A 1 195 ? -11.356 4.470 -6.118 1.00 90.56 195 GLN A N 1
ATOM 1537 C CA . GLN A 1 195 ? -11.560 5.862 -5.681 1.00 90.56 195 GLN A CA 1
ATOM 1538 C C . GLN A 1 195 ? -10.688 6.224 -4.466 1.00 90.56 195 GLN A C 1
ATOM 1540 O O . GLN A 1 195 ? -10.172 7.337 -4.365 1.00 90.56 195 GLN A O 1
ATOM 1545 N N . GLN A 1 196 ? -10.484 5.270 -3.563 1.00 91.31 196 GLN A N 1
ATOM 1546 C CA . GLN A 1 196 ? -9.712 5.427 -2.341 1.00 91.31 196 GLN A CA 1
ATOM 1547 C C . GLN A 1 196 ? -8.229 5.546 -2.673 1.00 91.31 196 GLN A C 1
ATOM 1549 O O . GLN A 1 196 ? -7.566 6.407 -2.103 1.00 91.31 196 GLN A O 1
ATOM 1554 N N . ILE A 1 197 ? -7.728 4.787 -3.654 1.00 94.25 197 ILE A N 1
ATOM 1555 C CA . ILE A 1 197 ? -6.353 4.953 -4.144 1.00 94.25 197 ILE A CA 1
ATOM 1556 C C . ILE A 1 197 ? -6.106 6.407 -4.565 1.00 94.25 197 ILE A C 1
ATOM 1558 O O . ILE A 1 197 ? -5.185 7.034 -4.049 1.00 94.25 197 ILE A O 1
ATOM 1562 N N . VAL A 1 198 ? -6.962 6.971 -5.426 1.00 91.25 198 VAL A N 1
ATOM 1563 C CA . VAL A 1 198 ? -6.815 8.357 -5.917 1.00 91.25 198 VAL A CA 1
ATOM 1564 C C . VAL A 1 198 ? -6.829 9.362 -4.763 1.00 91.25 198 VAL A C 1
ATOM 1566 O O . VAL A 1 198 ? -6.012 10.282 -4.714 1.00 91.25 198 VAL A O 1
ATOM 1569 N N . LYS A 1 199 ? -7.731 9.172 -3.795 1.00 91.12 199 LYS A N 1
ATOM 1570 C CA . LYS A 1 199 ? -7.817 10.031 -2.610 1.00 91.12 199 LYS A CA 1
ATOM 1571 C C . LYS A 1 199 ? -6.52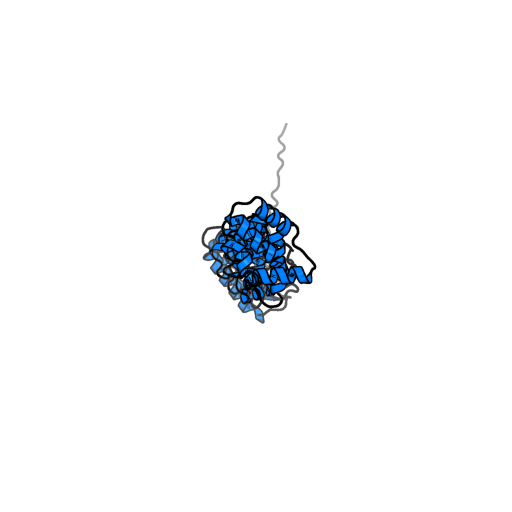5 10.015 -1.787 1.00 91.12 199 LYS A C 1
ATOM 1573 O O . LYS A 1 199 ? -6.071 11.077 -1.362 1.00 91.12 199 LYS A O 1
ATOM 1578 N N . TYR A 1 200 ? -5.951 8.835 -1.559 1.00 92.81 200 TYR A N 1
ATOM 1579 C CA . TYR A 1 200 ? -4.733 8.682 -0.763 1.00 92.81 200 TYR A CA 1
ATOM 1580 C C . TYR A 1 200 ? -3.477 9.123 -1.515 1.00 92.81 200 TYR A C 1
ATOM 1582 O O . TYR A 1 200 ? -2.611 9.742 -0.904 1.00 92.81 200 TYR A O 1
ATOM 1590 N N . GLN A 1 201 ? -3.398 8.918 -2.834 1.00 91.88 201 GLN A N 1
ATOM 1591 C CA . GLN A 1 201 ? -2.262 9.374 -3.649 1.00 91.88 201 GLN A CA 1
ATOM 1592 C C . GLN A 1 201 ? -2.016 10.881 -3.515 1.00 91.88 201 GLN A C 1
ATOM 1594 O O . GLN A 1 201 ? -0.869 11.311 -3.414 1.00 91.88 201 GLN A O 1
ATOM 1599 N N . ASN A 1 202 ? -3.089 11.675 -3.455 1.00 87.69 202 ASN A N 1
ATOM 1600 C CA . ASN A 1 202 ? -3.008 13.134 -3.346 1.00 87.69 202 ASN A CA 1
ATOM 1601 C C . ASN A 1 202 ? -2.608 13.636 -1.946 1.00 87.69 202 ASN A C 1
ATOM 1603 O O . ASN A 1 202 ? -2.285 14.812 -1.797 1.00 87.69 202 ASN A O 1
ATOM 1607 N N . ARG A 1 203 ? -2.666 12.783 -0.916 1.00 90.25 203 ARG A N 1
ATOM 1608 C CA . ARG A 1 203 ? -2.405 13.155 0.489 1.00 90.25 203 ARG A CA 1
ATOM 1609 C C . ARG A 1 203 ? -1.127 12.543 1.047 1.00 90.25 203 ARG A C 1
ATOM 1611 O O . ARG A 1 203 ? -0.501 13.142 1.914 1.00 90.25 203 ARG A O 1
ATOM 1618 N N . GLU A 1 204 ? -0.762 11.356 0.576 1.00 93.38 204 GLU A N 1
ATOM 1619 C CA . GLU A 1 204 ? 0.387 10.603 1.065 1.00 93.38 204 GLU A CA 1
ATOM 1620 C C . GLU A 1 204 ? 1.685 11.342 0.756 1.00 93.38 204 GLU A C 1
ATOM 1622 O O . GLU A 1 204 ? 1.951 11.619 -0.409 1.00 93.38 204 GLU A O 1
ATOM 1627 N N . SER A 1 205 ? 2.498 11.647 1.766 1.00 91.00 205 SER A N 1
ATOM 1628 C CA . SER A 1 205 ? 3.770 12.359 1.612 1.00 91.00 205 SER A CA 1
ATOM 1629 C C . SER A 1 205 ? 4.972 11.428 1.452 1.00 91.00 205 SER A C 1
ATOM 1631 O O . SER A 1 205 ? 5.964 11.845 0.853 1.00 91.00 205 SER A O 1
ATOM 1633 N N . ASP A 1 206 ? 4.899 10.182 1.935 1.00 93.25 206 ASP A N 1
ATOM 1634 C CA . ASP A 1 206 ? 5.985 9.215 1.781 1.00 93.25 206 ASP A CA 1
ATOM 1635 C C . ASP A 1 206 ? 6.048 8.735 0.315 1.00 93.25 206 ASP A C 1
ATOM 1637 O O . ASP A 1 206 ? 5.076 8.160 -0.192 1.00 93.25 206 ASP A O 1
ATOM 1641 N N . PRO A 1 207 ? 7.172 8.954 -0.395 1.00 93.25 207 PRO A N 1
ATOM 1642 C CA . PRO A 1 207 ? 7.274 8.633 -1.815 1.00 93.25 207 PRO A CA 1
ATOM 1643 C C . PRO A 1 207 ? 7.131 7.133 -2.104 1.00 93.25 207 PRO A C 1
ATOM 1645 O O . PRO A 1 207 ? 6.579 6.781 -3.145 1.00 93.25 207 PRO A O 1
ATOM 1648 N N . LEU A 1 208 ? 7.569 6.245 -1.203 1.00 94.81 208 LEU A N 1
ATOM 1649 C CA . LEU A 1 208 ? 7.479 4.798 -1.417 1.00 94.81 208 LEU A CA 1
ATOM 1650 C C . LEU A 1 208 ? 6.052 4.292 -1.188 1.00 94.81 208 LEU A C 1
ATOM 1652 O O . LEU A 1 208 ? 5.570 3.441 -1.935 1.00 94.81 208 LEU A O 1
ATOM 1656 N N . VAL A 1 209 ? 5.332 4.856 -0.213 1.00 95.88 209 VAL A N 1
ATOM 1657 C CA . VAL A 1 209 ? 3.904 4.548 -0.016 1.00 95.88 209 VAL A CA 1
ATOM 1658 C C . VAL A 1 209 ? 3.073 5.096 -1.181 1.00 95.88 209 VAL A C 1
ATOM 1660 O O . VAL A 1 209 ? 2.200 4.400 -1.703 1.00 95.88 209 VAL A O 1
ATOM 1663 N N . ARG A 1 210 ? 3.384 6.306 -1.666 1.00 95.56 210 ARG A N 1
ATOM 1664 C CA . ARG A 1 210 ? 2.740 6.876 -2.857 1.00 95.56 210 ARG A CA 1
ATOM 1665 C C . ARG A 1 210 ? 3.000 6.026 -4.106 1.00 95.56 210 ARG A C 1
ATOM 1667 O O . ARG A 1 210 ? 2.074 5.797 -4.883 1.00 95.56 210 ARG A O 1
ATOM 1674 N N . LEU A 1 211 ? 4.216 5.501 -4.271 1.00 96.00 211 LEU A N 1
ATOM 1675 C CA . LEU A 1 211 ? 4.552 4.564 -5.345 1.00 96.00 211 LEU A CA 1
ATOM 1676 C C . LEU A 1 211 ? 3.751 3.257 -5.244 1.00 96.00 211 LEU A C 1
ATOM 1678 O O . LEU A 1 211 ? 3.245 2.781 -6.259 1.00 96.00 211 LEU A O 1
ATOM 1682 N N . ALA A 1 212 ? 3.576 2.701 -4.041 1.00 97.12 212 ALA A N 1
ATOM 1683 C CA . ALA A 1 212 ? 2.735 1.522 -3.823 1.00 97.12 212 ALA A CA 1
ATOM 1684 C C . ALA A 1 212 ? 1.268 1.767 -4.204 1.00 97.12 212 ALA A C 1
ATOM 1686 O O . ALA A 1 212 ? 0.649 0.911 -4.837 1.00 97.12 212 ALA A O 1
ATOM 1687 N N . LEU A 1 213 ? 0.722 2.948 -3.892 1.00 97.19 213 LEU A N 1
ATOM 1688 C CA . LEU A 1 213 ? -0.606 3.357 -4.363 1.00 97.19 213 LEU A CA 1
ATOM 1689 C C . LEU A 1 213 ? -0.650 3.458 -5.899 1.00 97.19 213 LEU A C 1
ATOM 1691 O O . LEU A 1 213 ? -1.612 3.006 -6.519 1.00 97.19 213 LEU A O 1
ATOM 1695 N N . GLY A 1 214 ? 0.410 3.991 -6.519 1.00 96.56 214 GLY A N 1
ATOM 1696 C CA . GLY A 1 214 ? 0.607 3.978 -7.972 1.00 96.56 214 GLY A CA 1
ATOM 1697 C C . GLY A 1 214 ? 0.556 2.566 -8.556 1.00 96.56 214 GLY A C 1
ATOM 1698 O O . GLY A 1 214 ? -0.232 2.307 -9.464 1.00 96.56 214 GLY A O 1
ATOM 1699 N N . LEU A 1 215 ? 1.320 1.622 -7.998 1.00 97.38 215 LEU A N 1
ATOM 1700 C CA . LEU A 1 215 ? 1.292 0.222 -8.431 1.00 97.38 215 LEU A CA 1
ATOM 1701 C C . LEU A 1 215 ? -0.095 -0.401 -8.239 1.00 97.38 215 LEU A C 1
ATOM 1703 O O . LEU A 1 215 ? -0.577 -1.106 -9.126 1.00 97.38 215 LEU A O 1
ATOM 1707 N N . ALA A 1 216 ? -0.762 -0.130 -7.114 1.00 97.12 216 ALA A N 1
ATOM 1708 C CA . ALA A 1 216 ? -2.113 -0.621 -6.872 1.00 97.12 216 ALA A CA 1
ATOM 1709 C C . ALA A 1 216 ? -3.086 -0.154 -7.963 1.00 97.12 216 ALA A C 1
ATOM 1711 O O . ALA A 1 216 ? -3.914 -0.944 -8.416 1.00 97.12 216 ALA A O 1
ATOM 1712 N N . ARG A 1 217 ? -2.937 1.084 -8.451 1.00 95.75 217 ARG A N 1
ATOM 1713 C CA . ARG A 1 217 ? -3.711 1.593 -9.587 1.00 95.75 217 ARG A CA 1
ATOM 1714 C C . ARG A 1 217 ? -3.302 0.960 -10.913 1.00 95.75 217 ARG A C 1
ATOM 1716 O O . ARG A 1 217 ? -4.183 0.569 -11.667 1.00 95.75 217 ARG A O 1
ATOM 1723 N N . VAL A 1 218 ? -2.006 0.760 -11.168 1.00 95.69 218 VAL A N 1
ATOM 1724 C CA . VAL A 1 218 ? -1.512 0.026 -12.352 1.00 95.69 218 VAL A CA 1
ATOM 1725 C C . VAL A 1 218 ? -2.073 -1.399 -12.412 1.00 95.69 218 VAL A C 1
ATOM 1727 O O . VAL A 1 218 ? -2.371 -1.891 -13.497 1.00 95.69 218 VAL A O 1
ATOM 1730 N N . ARG A 1 219 ? -2.253 -2.079 -11.274 1.00 95.81 219 ARG A N 1
ATOM 1731 C CA . ARG A 1 219 ? -2.875 -3.415 -11.227 1.00 95.81 219 ARG A CA 1
ATOM 1732 C C . ARG A 1 219 ? -4.354 -3.411 -11.636 1.00 95.81 219 ARG A C 1
ATOM 1734 O O . ARG A 1 219 ? -4.830 -4.437 -12.110 1.00 95.81 219 ARG A O 1
ATOM 1741 N N . ILE A 1 220 ? -5.055 -2.289 -11.464 1.00 94.94 220 ILE A N 1
ATOM 1742 C CA . ILE A 1 220 ? -6.479 -2.136 -11.805 1.00 94.94 220 ILE A CA 1
ATOM 1743 C C . ILE A 1 220 ? -6.640 -1.599 -13.232 1.00 94.94 220 ILE A C 1
ATOM 1745 O O . ILE A 1 220 ? -7.332 -2.201 -14.045 1.00 94.94 220 ILE A O 1
ATOM 1749 N N . ASP A 1 221 ? -5.992 -0.473 -13.527 1.00 92.56 221 ASP A N 1
ATOM 1750 C CA . ASP A 1 221 ? -6.180 0.308 -14.753 1.00 92.56 221 ASP A CA 1
ATOM 1751 C C . ASP A 1 221 ? -5.168 -0.082 -15.857 1.00 92.56 221 ASP A C 1
ATOM 1753 O O . ASP A 1 221 ? -5.262 0.388 -16.987 1.00 92.56 221 ASP A O 1
ATOM 1757 N N . GLY A 1 222 ? -4.154 -0.901 -15.547 1.00 90.38 222 GLY A N 1
ATOM 1758 C CA . GLY A 1 222 ? -3.033 -1.231 -16.443 1.00 90.38 222 GLY A CA 1
ATOM 1759 C C . GLY A 1 222 ? -1.963 -0.133 -16.536 1.00 90.38 222 GLY A C 1
ATOM 1760 O O . GLY A 1 222 ? -0.810 -0.410 -16.881 1.00 90.38 222 GLY A O 1
ATOM 1761 N N . TRP A 1 223 ? -2.312 1.102 -16.173 1.00 89.50 223 TRP A N 1
ATOM 1762 C CA . TRP A 1 223 ? -1.441 2.271 -16.220 1.00 89.50 223 TRP A CA 1
ATOM 1763 C C . TRP A 1 223 ? -1.797 3.311 -15.150 1.00 89.50 223 TRP A C 1
ATOM 1765 O O . TRP A 1 223 ? -2.957 3.451 -14.771 1.00 89.50 223 TRP A O 1
ATOM 1775 N N . ASP A 1 224 ? -0.790 4.057 -14.687 1.00 91.19 224 ASP A N 1
ATOM 1776 C CA . ASP A 1 224 ? -0.962 5.220 -13.819 1.00 91.19 224 ASP A CA 1
ATOM 1777 C C . ASP A 1 224 ? 0.241 6.174 -13.940 1.00 91.19 224 ASP A C 1
ATOM 1779 O O . ASP A 1 224 ? 1.393 5.768 -13.781 1.00 91.19 224 ASP A O 1
ATOM 1783 N N . ALA A 1 225 ? -0.018 7.460 -14.188 1.00 89.06 225 ALA A N 1
ATOM 1784 C CA . ALA A 1 225 ? 1.042 8.463 -14.305 1.00 89.06 225 ALA A CA 1
ATOM 1785 C C . ALA A 1 225 ? 1.804 8.684 -12.988 1.00 89.06 225 ALA A C 1
ATOM 1787 O O . ALA A 1 225 ? 2.996 8.989 -13.016 1.00 89.06 225 ALA A O 1
ATOM 1788 N N . SER A 1 226 ? 1.145 8.537 -11.830 1.00 89.56 226 SER A N 1
ATOM 1789 C CA . SER A 1 226 ? 1.800 8.755 -10.535 1.00 89.56 226 SER A CA 1
ATOM 1790 C C . SER A 1 226 ? 2.784 7.635 -10.191 1.00 89.56 226 SER A C 1
ATOM 1792 O O . SER A 1 226 ? 3.816 7.916 -9.590 1.00 89.56 226 SER A O 1
ATOM 1794 N N . PHE A 1 227 ? 2.524 6.402 -10.644 1.00 94.94 227 PHE A N 1
ATOM 1795 C CA . PHE A 1 227 ? 3.490 5.304 -10.588 1.00 94.94 227 PHE A CA 1
ATOM 1796 C C . PHE A 1 227 ? 4.774 5.652 -11.349 1.00 94.94 227 PHE A C 1
ATOM 1798 O O . PHE A 1 227 ? 5.862 5.555 -10.791 1.00 94.94 227 PHE A O 1
ATOM 1805 N N . LEU A 1 228 ? 4.646 6.118 -12.596 1.00 92.12 228 LEU A N 1
ATOM 1806 C CA . LEU A 1 228 ? 5.788 6.496 -13.431 1.00 92.12 228 LEU A CA 1
ATOM 1807 C C . LEU A 1 228 ? 6.564 7.678 -12.842 1.00 92.12 228 LEU A C 1
ATOM 1809 O O . LEU A 1 228 ? 7.777 7.600 -12.665 1.00 92.12 228 LEU A O 1
ATOM 1813 N N . ASN A 1 229 ? 5.861 8.752 -12.484 1.00 89.44 229 ASN A N 1
ATOM 1814 C CA . ASN A 1 229 ? 6.479 9.953 -11.919 1.00 89.44 229 ASN A CA 1
ATOM 1815 C C . ASN A 1 229 ? 7.071 9.721 -10.520 1.00 89.44 229 ASN A C 1
ATOM 1817 O O . ASN A 1 229 ? 7.974 10.445 -10.109 1.00 89.44 229 ASN A O 1
ATOM 1821 N N . GLY A 1 230 ? 6.545 8.745 -9.777 1.00 89.94 230 GLY A N 1
ATOM 1822 C CA . GLY A 1 230 ? 6.994 8.394 -8.433 1.00 89.94 230 GLY A CA 1
ATOM 1823 C C . GLY A 1 230 ? 8.100 7.340 -8.389 1.00 89.94 230 GLY A C 1
ATOM 1824 O O . GLY A 1 230 ? 8.651 7.112 -7.312 1.00 89.94 230 GLY A O 1
ATOM 1825 N N . PHE A 1 231 ? 8.424 6.685 -9.510 1.00 93.62 231 PHE A N 1
ATOM 1826 C CA . PHE A 1 231 ? 9.418 5.614 -9.523 1.00 93.62 231 PHE A CA 1
ATOM 1827 C C . PHE A 1 231 ? 10.813 6.176 -9.190 1.00 93.62 231 PHE A C 1
ATOM 1829 O O . PHE A 1 231 ? 11.279 7.092 -9.876 1.00 93.62 231 PHE A O 1
ATOM 1836 N N . PRO A 1 232 ? 11.505 5.665 -8.154 1.00 91.25 232 PRO A N 1
ATOM 1837 C CA . PRO A 1 232 ? 12.770 6.233 -7.717 1.00 91.25 232 PRO A CA 1
ATOM 1838 C C . PRO A 1 232 ? 13.861 6.005 -8.762 1.00 91.25 232 PRO A C 1
ATOM 1840 O O . PRO A 1 232 ? 14.155 4.873 -9.132 1.00 91.25 232 PRO A O 1
ATOM 1843 N N . ALA A 1 233 ? 14.497 7.092 -9.192 1.00 87.44 233 ALA A N 1
ATOM 1844 C CA . ALA A 1 233 ? 15.714 7.058 -10.000 1.00 87.44 233 ALA A CA 1
ATOM 1845 C C . ALA A 1 233 ? 16.984 7.212 -9.147 1.00 87.44 233 ALA A C 1
ATOM 1847 O O . ALA A 1 233 ? 18.060 7.396 -9.698 1.00 87.44 233 ALA A O 1
ATOM 1848 N N . ASP A 1 234 ? 16.872 7.161 -7.824 1.00 89.44 234 ASP A N 1
ATOM 1849 C CA . ASP A 1 234 ? 17.992 7.243 -6.889 1.00 89.44 234 ASP A CA 1
ATOM 1850 C C . ASP A 1 234 ? 18.322 5.845 -6.341 1.00 89.44 234 ASP A C 1
ATOM 1852 O O . ASP A 1 234 ? 17.406 5.076 -6.043 1.00 89.44 234 ASP A O 1
ATOM 1856 N N . SER A 1 235 ? 19.611 5.506 -6.230 1.00 87.94 235 SER A N 1
ATOM 1857 C CA . SER A 1 235 ? 20.046 4.162 -5.828 1.00 87.94 235 SER A CA 1
ATOM 1858 C C . SER A 1 235 ? 19.661 3.806 -4.394 1.00 87.94 235 SER A C 1
ATOM 1860 O O . SER A 1 235 ? 19.278 2.668 -4.151 1.00 87.94 235 SER A O 1
ATOM 1862 N N . GLU A 1 236 ? 19.713 4.762 -3.464 1.00 90.38 236 GLU A N 1
ATOM 1863 C CA . GLU A 1 236 ? 19.357 4.525 -2.060 1.00 90.38 236 GLU A CA 1
ATOM 1864 C C . GLU A 1 236 ? 17.864 4.205 -1.945 1.00 90.38 236 GLU A C 1
ATOM 1866 O O . GLU A 1 236 ? 17.481 3.189 -1.370 1.00 90.38 236 GLU A O 1
ATOM 1871 N N . LYS A 1 237 ? 17.005 4.991 -2.604 1.00 90.06 237 LYS A N 1
ATOM 1872 C CA . LYS A 1 237 ? 15.554 4.726 -2.623 1.00 90.06 237 LYS A CA 1
ATOM 1873 C C . LYS A 1 237 ? 15.182 3.424 -3.325 1.00 90.06 237 LYS A C 1
ATOM 1875 O O . LYS A 1 237 ? 14.167 2.810 -2.996 1.00 90.06 237 LYS A O 1
ATOM 1880 N N . LEU A 1 238 ? 15.965 3.030 -4.320 1.00 90.31 238 LEU A N 1
ATOM 1881 C CA . LEU A 1 238 ? 15.817 1.758 -5.012 1.00 90.31 238 LEU A CA 1
ATOM 1882 C C . LEU A 1 238 ? 16.154 0.574 -4.086 1.00 90.31 238 LEU A C 1
ATOM 1884 O O . LEU A 1 238 ? 15.385 -0.389 -4.032 1.00 90.31 238 LEU A O 1
ATOM 1888 N N . ASP A 1 239 ? 17.233 0.681 -3.308 1.00 90.25 239 ASP A N 1
ATOM 1889 C CA . ASP A 1 239 ? 17.593 -0.301 -2.281 1.00 90.25 239 ASP A CA 1
ATOM 1890 C C . ASP A 1 239 ? 16.556 -0.335 -1.144 1.00 90.25 239 ASP A C 1
ATOM 1892 O O . ASP A 1 239 ? 16.144 -1.417 -0.721 1.00 90.25 239 ASP A O 1
ATOM 1896 N N . GLU A 1 240 ? 16.052 0.82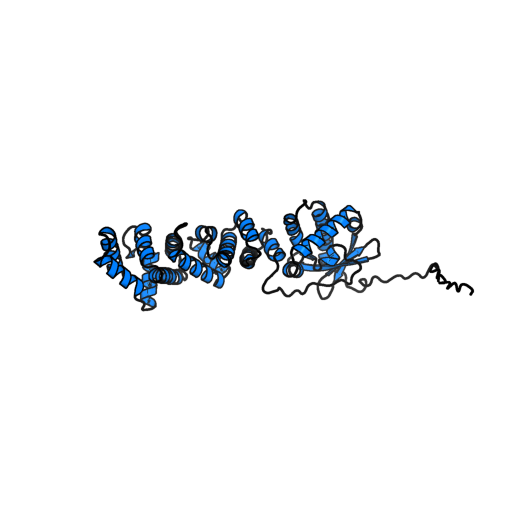3 -0.699 1.00 92.38 240 GLU A N 1
ATOM 1897 C CA . GLU A 1 240 ? 14.964 0.910 0.285 1.00 92.38 240 GLU A CA 1
ATOM 1898 C C . GLU A 1 240 ? 13.689 0.212 -0.204 1.00 92.38 240 GLU A C 1
ATOM 1900 O O . GLU A 1 240 ? 13.062 -0.543 0.542 1.00 92.38 240 GLU A O 1
ATOM 1905 N N . LEU A 1 241 ? 13.294 0.445 -1.460 1.00 92.81 241 LEU A N 1
ATOM 1906 C CA . LEU A 1 241 ? 12.112 -0.175 -2.053 1.00 92.81 241 LEU A CA 1
ATOM 1907 C C . LEU A 1 241 ? 12.258 -1.700 -2.121 1.00 92.81 241 LEU A C 1
ATOM 1909 O O . LEU A 1 241 ? 11.325 -2.422 -1.766 1.00 92.81 241 LEU A O 1
ATOM 1913 N N . LYS A 1 242 ? 13.437 -2.193 -2.516 1.00 91.62 242 LYS A N 1
ATOM 1914 C CA . LYS A 1 242 ? 13.750 -3.626 -2.506 1.00 91.62 242 LYS A CA 1
ATOM 1915 C C . LYS A 1 242 ? 13.721 -4.201 -1.086 1.00 91.62 242 LYS A C 1
ATOM 1917 O O . LYS A 1 242 ? 13.194 -5.292 -0.885 1.00 91.62 242 LYS A O 1
ATOM 1922 N N . ALA A 1 243 ? 14.259 -3.479 -0.104 1.00 92.75 243 ALA A N 1
ATOM 1923 C CA . ALA A 1 243 ? 14.275 -3.905 1.294 1.00 92.75 243 ALA A CA 1
ATOM 1924 C C . ALA A 1 243 ? 12.871 -3.947 1.923 1.00 92.75 243 ALA A C 1
ATOM 1926 O O . ALA A 1 243 ? 12.629 -4.753 2.822 1.00 92.75 243 ALA A O 1
ATOM 1927 N N . LEU A 1 244 ? 11.935 -3.111 1.454 1.00 93.81 244 LEU A N 1
ATOM 1928 C CA . LEU A 1 244 ? 10.534 -3.178 1.874 1.00 93.81 244 LEU A CA 1
ATOM 1929 C C . LEU A 1 244 ? 9.860 -4.465 1.395 1.00 93.81 244 LEU A C 1
ATOM 1931 O O . LEU A 1 244 ? 9.134 -5.094 2.170 1.00 93.81 244 LEU A O 1
ATOM 1935 N N . ASP A 1 245 ? 10.041 -4.824 0.124 1.00 94.50 245 ASP A N 1
ATOM 1936 C CA . ASP A 1 245 ? 9.506 -6.056 -0.452 1.00 94.50 245 ASP A CA 1
ATOM 1937 C C . ASP A 1 245 ? 10.159 -6.368 -1.810 1.00 94.50 245 ASP A C 1
ATOM 1939 O O . ASP A 1 245 ? 9.849 -5.736 -2.823 1.00 94.50 245 ASP A O 1
ATOM 1943 N N . GLU A 1 246 ? 11.050 -7.363 -1.849 1.00 93.25 246 GLU A N 1
ATOM 1944 C CA . GLU A 1 246 ? 11.776 -7.715 -3.075 1.00 93.25 246 GLU A CA 1
ATOM 1945 C C . GLU A 1 246 ? 10.832 -8.194 -4.188 1.00 93.25 246 GLU A C 1
ATOM 1947 O O . GLU A 1 246 ? 11.019 -7.834 -5.347 1.00 93.25 246 GLU A O 1
ATOM 1952 N N . ASN A 1 247 ? 9.773 -8.940 -3.860 1.00 94.69 247 ASN A N 1
ATOM 1953 C CA . ASN A 1 247 ? 8.845 -9.458 -4.869 1.00 94.69 247 ASN A CA 1
ATOM 1954 C C . ASN A 1 247 ? 8.018 -8.336 -5.501 1.00 94.69 247 ASN A C 1
ATOM 1956 O O . ASN A 1 247 ? 7.829 -8.306 -6.719 1.00 94.69 247 ASN A O 1
ATOM 1960 N N . VAL A 1 248 ? 7.540 -7.395 -4.683 1.00 95.06 248 VAL A N 1
ATOM 1961 C CA . VAL A 1 248 ? 6.822 -6.220 -5.193 1.00 95.06 248 VAL A CA 1
ATOM 1962 C C . VAL A 1 248 ? 7.761 -5.337 -6.007 1.00 95.06 248 VAL A C 1
ATOM 1964 O O . VAL A 1 248 ? 7.352 -4.828 -7.048 1.00 95.06 248 VAL A O 1
ATOM 1967 N N . PHE A 1 249 ? 9.013 -5.170 -5.578 1.00 93.94 249 PHE A N 1
ATOM 1968 C CA . PHE A 1 249 ? 10.009 -4.429 -6.345 1.00 93.94 249 PHE A CA 1
ATOM 1969 C C . PHE A 1 249 ? 10.206 -5.023 -7.751 1.00 93.94 249 PHE A C 1
ATOM 1971 O O . PHE A 1 249 ? 10.154 -4.290 -8.741 1.00 93.94 249 PHE A O 1
ATOM 1978 N N . GLU A 1 250 ? 10.340 -6.347 -7.868 1.00 92.81 250 GLU A N 1
ATOM 1979 C CA . GLU A 1 250 ? 10.435 -7.013 -9.173 1.00 92.81 250 GLU A CA 1
ATOM 1980 C C . GLU A 1 250 ? 9.188 -6.799 -10.032 1.00 92.81 250 GLU A C 1
ATOM 1982 O O . GLU A 1 250 ? 9.291 -6.516 -11.227 1.00 92.81 250 GLU A O 1
ATOM 1987 N N . GLU A 1 251 ? 7.998 -6.870 -9.434 1.00 95.44 251 GLU A N 1
ATOM 1988 C CA . GLU A 1 251 ? 6.764 -6.555 -10.148 1.00 95.44 251 GLU A CA 1
ATOM 1989 C C . GLU A 1 251 ? 6.765 -5.109 -10.661 1.00 95.44 251 GLU A C 1
ATOM 1991 O O . GLU A 1 251 ? 6.421 -4.867 -11.820 1.00 95.44 251 GLU A O 1
ATOM 1996 N N . MET A 1 252 ? 7.182 -4.151 -9.830 1.00 95.62 252 MET A N 1
ATOM 1997 C CA . MET A 1 252 ? 7.286 -2.744 -10.213 1.00 95.62 252 MET A CA 1
ATOM 1998 C C . MET A 1 252 ? 8.236 -2.563 -11.406 1.00 95.62 252 MET A C 1
ATOM 2000 O O . MET A 1 252 ? 7.886 -1.849 -12.347 1.00 95.62 252 MET A O 1
ATOM 2004 N N . LEU A 1 253 ? 9.384 -3.249 -11.436 1.00 93.75 253 LEU A N 1
ATOM 2005 C CA . LEU A 1 253 ? 10.303 -3.206 -12.581 1.00 93.75 253 LEU A CA 1
ATOM 2006 C C . LEU A 1 253 ? 9.695 -3.790 -13.855 1.00 93.75 253 LEU A C 1
ATOM 2008 O O . LEU A 1 253 ? 9.835 -3.204 -14.932 1.00 93.75 253 LEU A O 1
ATOM 2012 N N . VAL A 1 254 ? 8.992 -4.918 -13.750 1.00 93.38 254 VAL A N 1
ATOM 2013 C CA . VAL A 1 254 ? 8.293 -5.518 -14.894 1.00 93.38 254 VAL A CA 1
ATOM 2014 C C . VAL A 1 254 ? 7.228 -4.558 -15.427 1.00 93.38 254 VAL A C 1
ATOM 2016 O O . VAL A 1 254 ? 7.129 -4.352 -16.638 1.00 93.38 254 VAL A O 1
ATOM 2019 N N . LYS A 1 255 ? 6.454 -3.914 -14.545 1.00 94.81 255 LYS A N 1
ATOM 2020 C CA . LYS A 1 255 ? 5.443 -2.924 -14.944 1.00 94.81 255 LYS A CA 1
ATOM 2021 C C . LYS A 1 255 ? 6.067 -1.687 -15.586 1.00 94.81 255 LYS A C 1
ATOM 2023 O O . LYS A 1 255 ? 5.570 -1.263 -16.626 1.00 94.81 255 LYS A O 1
ATOM 2028 N N . LEU A 1 256 ? 7.162 -1.160 -15.036 1.00 94.69 256 LEU A N 1
ATOM 2029 C CA . LEU A 1 256 ? 7.897 -0.041 -15.631 1.00 94.69 256 LEU A CA 1
ATOM 2030 C C . LEU A 1 256 ? 8.428 -0.398 -17.028 1.00 94.69 256 LEU A C 1
ATOM 2032 O O . LEU A 1 256 ? 8.258 0.378 -17.963 1.00 94.69 256 LEU A O 1
ATOM 2036 N N . THR A 1 257 ? 9.002 -1.593 -17.193 1.00 93.75 257 THR A N 1
ATOM 2037 C CA . THR A 1 257 ? 9.530 -2.079 -18.481 1.00 93.75 257 THR A CA 1
ATOM 2038 C C . THR A 1 257 ? 8.425 -2.221 -19.529 1.00 93.75 257 THR A C 1
ATOM 2040 O O . THR A 1 257 ? 8.572 -1.764 -20.662 1.00 93.75 257 THR A O 1
ATOM 2043 N N . ASN A 1 258 ? 7.277 -2.786 -19.145 1.00 92.06 258 ASN A N 1
ATOM 2044 C CA . ASN A 1 258 ? 6.120 -2.893 -20.035 1.00 92.06 258 ASN A CA 1
ATOM 2045 C C . ASN A 1 258 ? 5.569 -1.511 -20.415 1.00 92.06 258 ASN A C 1
ATOM 2047 O O . ASN A 1 258 ? 5.232 -1.273 -21.573 1.00 92.06 258 ASN A O 1
ATOM 2051 N N . GLN A 1 259 ? 5.513 -0.576 -19.463 1.00 92.06 259 GLN A N 1
ATOM 2052 C CA . GLN A 1 259 ? 5.063 0.788 -19.732 1.00 92.06 259 GLN A CA 1
ATOM 2053 C C . GLN A 1 259 ? 6.054 1.559 -20.608 1.00 92.06 259 GLN A C 1
ATOM 2055 O O . GLN A 1 259 ? 5.609 2.294 -21.482 1.00 92.06 259 GLN A O 1
ATOM 2060 N N . ALA A 1 260 ? 7.367 1.345 -20.486 1.00 91.25 260 ALA A N 1
ATOM 2061 C CA . ALA A 1 260 ? 8.367 1.931 -21.386 1.00 91.25 260 A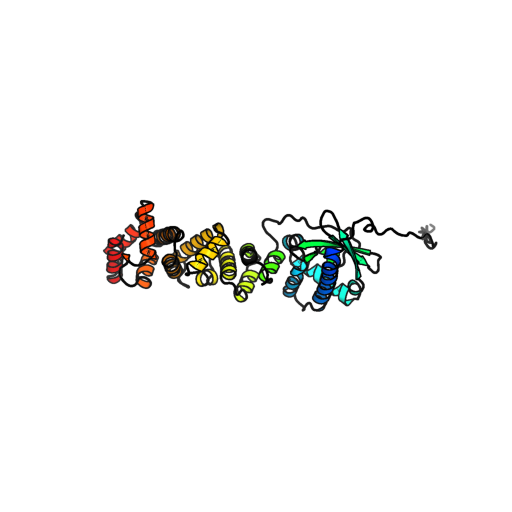LA A CA 1
ATOM 2062 C C . ALA A 1 260 ? 8.118 1.581 -22.865 1.00 91.25 260 ALA A C 1
ATOM 2064 O O . ALA A 1 260 ? 8.333 2.407 -23.759 1.00 91.25 260 ALA A O 1
ATOM 2065 N N . ALA A 1 261 ? 7.603 0.378 -23.126 1.00 88.75 261 ALA A N 1
ATOM 2066 C CA . ALA A 1 261 ? 7.247 -0.070 -24.466 1.00 88.75 261 ALA A CA 1
ATOM 2067 C C . ALA A 1 261 ? 5.941 0.543 -25.011 1.00 88.75 261 ALA A C 1
ATOM 2069 O O . ALA A 1 261 ? 5.739 0.517 -26.224 1.00 88.75 261 ALA A O 1
ATOM 2070 N N . MET A 1 262 ? 5.062 1.087 -24.158 1.00 87.94 262 MET A N 1
ATOM 2071 C CA . MET A 1 262 ? 3.682 1.441 -24.536 1.00 87.94 262 MET A CA 1
ATOM 2072 C C . MET A 1 262 ? 3.281 2.896 -24.250 1.00 87.94 262 MET A C 1
ATOM 2074 O O . MET A 1 262 ? 2.403 3.423 -24.924 1.00 87.94 262 MET A O 1
ATOM 2078 N N . VAL A 1 263 ? 3.880 3.547 -23.253 1.00 85.12 263 VAL A N 1
ATOM 2079 C CA . VAL A 1 263 ? 3.419 4.829 -22.700 1.00 85.12 263 VAL A CA 1
ATOM 2080 C C . VAL A 1 263 ? 4.335 5.959 -23.141 1.00 85.12 263 VAL A C 1
ATOM 2082 O O . VAL A 1 263 ? 5.530 5.950 -22.854 1.00 85.12 263 VAL A O 1
ATOM 2085 N N . GLU A 1 264 ? 3.767 6.947 -23.827 1.00 80.56 264 GLU A N 1
ATOM 2086 C CA . GLU A 1 264 ? 4.489 8.127 -24.325 1.00 80.56 264 GLU A CA 1
ATOM 2087 C C . GLU A 1 264 ? 4.522 9.284 -23.328 1.00 80.56 264 GLU A C 1
ATOM 2089 O O . GLU A 1 264 ? 5.516 9.998 -23.267 1.00 80.56 264 GLU A O 1
ATOM 2094 N N . GLN A 1 265 ? 3.468 9.462 -22.524 1.00 78.81 265 GLN A N 1
ATOM 2095 C CA . GLN A 1 265 ? 3.381 10.556 -21.557 1.00 78.81 265 GLN A CA 1
ATOM 2096 C C . GLN A 1 265 ? 2.867 10.069 -20.188 1.00 78.81 265 GLN A C 1
ATOM 2098 O O . GLN A 1 265 ? 1.754 9.542 -20.113 1.00 78.81 265 GLN A O 1
ATOM 2103 N N . PRO A 1 266 ? 3.639 10.255 -19.094 1.00 77.75 266 PRO A N 1
ATOM 2104 C CA . PRO A 1 266 ? 5.060 10.629 -19.097 1.00 77.75 266 PRO A CA 1
ATOM 2105 C C . PRO A 1 266 ? 5.913 9.541 -19.791 1.00 77.75 266 PRO A C 1
ATOM 2107 O O . PRO A 1 266 ? 5.501 8.377 -19.797 1.00 77.75 266 PRO A O 1
ATOM 2110 N N . PRO A 1 267 ? 7.079 9.884 -20.372 1.00 86.12 267 PRO A N 1
ATOM 2111 C CA . PRO A 1 267 ? 7.882 8.944 -21.152 1.00 86.12 267 PRO A CA 1
ATOM 2112 C C . PRO A 1 267 ? 8.507 7.875 -20.244 1.00 86.12 267 PRO A C 1
ATOM 2114 O O . PRO A 1 267 ? 9.574 8.045 -19.648 1.00 86.12 267 PRO A O 1
ATOM 2117 N N . ALA A 1 268 ? 7.813 6.743 -20.109 1.00 90.56 268 ALA A N 1
ATOM 2118 C CA . ALA A 1 268 ? 8.204 5.640 -19.230 1.00 90.56 268 ALA A CA 1
ATOM 2119 C C . ALA A 1 268 ? 9.566 5.032 -19.614 1.00 90.56 268 ALA A C 1
ATOM 2121 O O . ALA A 1 268 ? 10.311 4.560 -18.758 1.00 90.56 268 ALA A O 1
ATOM 2122 N N . ASN A 1 269 ? 9.909 5.091 -20.899 1.00 92.00 269 ASN A N 1
ATOM 2123 C CA . ASN A 1 269 ? 11.202 4.720 -21.466 1.00 92.00 269 ASN A CA 1
ATOM 2124 C C . ASN A 1 269 ? 12.353 5.575 -20.921 1.00 92.00 269 ASN A C 1
ATOM 2126 O O . ASN A 1 269 ? 13.388 5.027 -20.544 1.00 92.00 269 ASN A O 1
ATOM 2130 N N . GLU A 1 270 ? 12.173 6.890 -20.809 1.00 92.88 270 GLU A N 1
ATOM 2131 C CA . GLU A 1 270 ? 13.193 7.770 -20.230 1.00 92.88 270 GLU A CA 1
ATOM 2132 C C . GLU A 1 270 ? 13.370 7.506 -18.733 1.00 92.88 270 GLU A C 1
ATOM 2134 O O . GLU A 1 270 ? 14.494 7.455 -18.232 1.00 92.88 270 GLU A O 1
ATOM 2139 N N . ILE A 1 271 ? 12.264 7.281 -18.011 1.00 92.62 271 ILE A N 1
ATOM 2140 C CA . ILE A 1 271 ? 12.307 6.899 -16.594 1.00 92.62 271 ILE A CA 1
ATOM 2141 C C . ILE A 1 271 ? 13.095 5.599 -16.432 1.00 92.62 271 ILE A C 1
ATOM 2143 O O . ILE A 1 271 ? 14.027 5.564 -15.631 1.00 92.62 271 ILE A O 1
ATOM 2147 N N . LEU A 1 272 ? 12.792 4.571 -17.230 1.00 94.94 272 LEU A N 1
ATOM 2148 C CA . LEU A 1 272 ? 13.520 3.303 -17.212 1.00 94.94 272 LEU A CA 1
ATOM 2149 C C . LEU A 1 272 ? 15.022 3.505 -17.457 1.00 94.94 272 LEU A C 1
ATOM 2151 O O . LEU A 1 272 ? 15.834 2.925 -16.740 1.00 94.94 272 LEU A O 1
ATOM 2155 N N . PHE A 1 273 ? 15.408 4.359 -18.411 1.00 94.62 273 PHE A N 1
ATOM 2156 C CA . PHE A 1 273 ? 16.815 4.680 -18.670 1.00 94.62 273 PHE A CA 1
ATOM 2157 C C . PHE A 1 273 ? 17.490 5.377 -17.487 1.00 94.62 273 PHE A C 1
ATOM 2159 O O . PHE A 1 273 ? 18.615 5.015 -17.141 1.00 94.62 273 PHE A O 1
ATOM 2166 N N . ARG A 1 274 ? 16.819 6.335 -16.836 1.00 92.81 274 ARG A N 1
ATOM 2167 C CA . ARG A 1 274 ? 17.356 7.027 -15.651 1.00 92.81 274 ARG A CA 1
ATOM 2168 C C . ARG A 1 274 ? 17.526 6.083 -14.464 1.00 92.81 274 ARG A C 1
ATOM 2170 O O . ARG A 1 274 ? 18.594 6.062 -13.861 1.00 92.81 274 ARG A O 1
ATOM 2177 N N . VAL A 1 275 ? 16.512 5.266 -14.178 1.00 92.69 275 VAL A N 1
ATOM 2178 C CA . VAL A 1 275 ? 16.544 4.235 -13.125 1.00 92.69 275 VAL A CA 1
ATOM 2179 C C . VAL A 1 275 ? 17.663 3.231 -13.401 1.00 92.69 275 VAL A C 1
ATOM 2181 O O . VAL A 1 275 ? 18.475 2.918 -12.531 1.00 92.69 275 VAL A O 1
ATOM 2184 N N . ALA A 1 276 ? 17.761 2.762 -14.646 1.00 93.56 276 ALA A N 1
ATOM 2185 C CA . ALA A 1 276 ? 18.822 1.860 -15.045 1.00 93.56 276 ALA A CA 1
ATOM 2186 C C . ALA A 1 276 ? 20.196 2.516 -14.960 1.00 93.56 276 ALA A C 1
ATOM 2188 O O . ALA A 1 276 ? 21.158 1.804 -14.704 1.00 93.56 276 ALA A O 1
ATOM 2189 N N . ALA A 1 277 ? 20.313 3.830 -15.177 1.00 92.12 277 ALA A N 1
ATOM 2190 C CA . ALA A 1 277 ? 21.573 4.555 -15.111 1.00 92.12 277 ALA A CA 1
ATOM 2191 C C . ALA A 1 277 ? 22.097 4.708 -13.673 1.00 92.12 277 ALA A C 1
ATOM 2193 O O . ALA A 1 277 ? 23.306 4.567 -13.463 1.00 92.12 277 ALA A O 1
ATOM 2194 N N . SER A 1 278 ? 21.212 4.919 -12.699 1.00 90.44 278 SER A N 1
ATOM 2195 C CA . SER A 1 278 ? 21.572 5.138 -11.294 1.00 90.44 278 SER A CA 1
ATOM 2196 C C . SER A 1 278 ? 21.735 3.864 -10.465 1.00 90.44 278 SER A C 1
ATOM 2198 O O . SER A 1 278 ? 22.434 3.889 -9.458 1.00 90.44 278 SER A O 1
ATOM 2200 N N . ALA A 1 279 ? 21.151 2.738 -10.882 1.00 88.44 279 ALA A N 1
ATOM 2201 C CA . ALA A 1 279 ? 21.173 1.498 -10.105 1.00 88.44 279 ALA A CA 1
ATOM 2202 C C . ALA A 1 279 ? 22.594 0.973 -9.800 1.00 88.44 279 ALA A C 1
ATOM 2204 O O . ALA A 1 279 ? 23.355 0.618 -10.708 1.00 88.44 279 ALA A O 1
ATOM 2205 N N . GLY A 1 280 ? 22.944 0.879 -8.516 1.00 84.56 280 GLY A N 1
ATOM 2206 C CA . GLY A 1 280 ? 24.228 0.360 -8.035 1.00 84.56 280 GLY A CA 1
ATOM 2207 C C . GLY A 1 280 ? 24.227 -1.147 -7.746 1.00 84.56 280 GLY A C 1
ATOM 2208 O O . GLY A 1 280 ? 23.194 -1.814 -7.794 1.00 84.56 280 GLY A O 1
ATOM 2209 N N . GLY A 1 281 ? 25.409 -1.692 -7.441 1.00 80.94 281 GLY A N 1
ATOM 2210 C CA . GLY A 1 281 ? 25.578 -3.029 -6.856 1.00 80.94 281 GLY A CA 1
ATOM 2211 C C . GLY A 1 281 ? 24.816 -4.157 -7.565 1.00 80.94 281 GLY A C 1
ATOM 2212 O O . GLY A 1 281 ? 24.878 -4.305 -8.785 1.00 80.94 281 GLY A O 1
ATOM 2213 N N . GLN A 1 282 ? 24.076 -4.955 -6.788 1.00 75.19 282 GLN A N 1
ATOM 2214 C CA . GLN A 1 282 ? 23.284 -6.086 -7.294 1.00 75.19 282 GLN A CA 1
ATOM 2215 C C . GLN A 1 282 ? 22.103 -5.660 -8.189 1.00 75.19 282 GLN A C 1
ATOM 2217 O O . GLN A 1 282 ? 21.577 -6.477 -8.943 1.00 75.19 282 GLN A O 1
ATOM 2222 N N . MET A 1 283 ? 21.676 -4.393 -8.137 1.00 84.12 283 MET A N 1
ATOM 2223 C CA . MET A 1 283 ? 20.581 -3.885 -8.970 1.00 84.12 283 MET A CA 1
ATOM 2224 C C . MET A 1 283 ? 21.013 -3.612 -10.409 1.00 84.12 283 MET A C 1
ATOM 2226 O O . MET A 1 283 ? 20.185 -3.663 -11.320 1.00 84.12 283 MET A O 1
ATOM 2230 N N . ALA A 1 284 ? 22.306 -3.357 -10.632 1.00 85.81 284 ALA A N 1
ATOM 2231 C CA . ALA A 1 284 ? 22.842 -3.057 -11.954 1.00 85.81 284 ALA A CA 1
ATOM 2232 C C . ALA A 1 284 ? 22.555 -4.180 -12.964 1.00 85.81 284 ALA A C 1
ATOM 2234 O O . ALA A 1 284 ? 22.209 -3.907 -14.114 1.00 85.81 284 ALA A O 1
ATOM 2235 N N . GLU A 1 285 ? 22.639 -5.439 -12.527 1.00 86.50 285 GLU A N 1
ATOM 2236 C CA . GLU A 1 285 ? 22.334 -6.591 -13.374 1.00 86.50 285 GLU A CA 1
ATOM 2237 C C . GLU A 1 285 ? 20.846 -6.651 -13.748 1.00 86.50 285 GLU A C 1
ATOM 2239 O O . GLU A 1 285 ? 20.509 -6.786 -14.927 1.00 86.50 285 GLU A O 1
ATOM 2244 N N . ARG A 1 286 ? 19.954 -6.484 -12.760 1.00 89.56 286 ARG A N 1
ATOM 2245 C CA . ARG A 1 286 ? 18.497 -6.483 -12.973 1.00 89.56 286 ARG A CA 1
ATOM 2246 C C . ARG A 1 286 ? 18.082 -5.391 -13.964 1.00 89.56 286 ARG A C 1
ATOM 2248 O O . ARG A 1 286 ? 17.284 -5.641 -14.864 1.00 89.56 286 ARG A O 1
ATOM 2255 N N . MET A 1 287 ? 18.688 -4.208 -13.865 1.00 93.25 287 MET A N 1
ATOM 2256 C CA . MET A 1 287 ? 18.441 -3.112 -14.806 1.00 93.25 287 MET A CA 1
ATOM 2257 C C . MET A 1 287 ? 18.994 -3.383 -16.206 1.00 93.25 287 MET A C 1
ATOM 2259 O O . MET A 1 287 ? 18.358 -3.016 -17.191 1.00 93.25 287 MET A O 1
ATOM 2263 N N . GLY A 1 288 ? 20.139 -4.064 -16.320 1.00 94.19 288 GLY A N 1
ATOM 2264 C CA . GLY A 1 288 ? 20.659 -4.515 -17.613 1.00 94.19 288 GLY A CA 1
ATOM 2265 C C . GLY A 1 288 ? 19.671 -5.426 -18.345 1.00 94.19 288 GLY A C 1
ATOM 2266 O O . GLY A 1 288 ? 19.434 -5.242 -19.541 1.00 94.19 288 GLY A O 1
ATOM 2267 N N . ARG A 1 289 ? 19.029 -6.344 -17.610 1.00 94.50 289 ARG A N 1
ATOM 2268 C CA . ARG A 1 289 ? 17.936 -7.171 -18.134 1.00 94.50 289 ARG A CA 1
ATOM 2269 C C . ARG A 1 289 ? 16.722 -6.335 -18.542 1.00 94.50 289 ARG A C 1
ATOM 2271 O O . ARG A 1 289 ? 16.224 -6.526 -19.643 1.00 94.50 289 ARG A O 1
ATOM 2278 N N . ALA A 1 290 ? 16.267 -5.406 -17.702 1.00 95.25 290 ALA A N 1
ATOM 2279 C CA . ALA A 1 290 ? 15.095 -4.579 -18.002 1.00 95.25 290 ALA A CA 1
ATOM 2280 C C . ALA A 1 290 ? 15.275 -3.746 -19.288 1.00 95.25 290 ALA A C 1
ATOM 2282 O O . ALA A 1 290 ? 14.380 -3.696 -20.131 1.00 95.25 290 ALA A O 1
ATOM 2283 N N . ILE A 1 291 ? 16.460 -3.155 -19.489 1.00 97.06 291 ILE A N 1
ATOM 2284 C CA . ILE A 1 291 ? 16.788 -2.418 -20.720 1.00 97.06 291 ILE A CA 1
ATOM 2285 C C . ILE A 1 291 ? 16.842 -3.357 -21.933 1.00 97.06 291 ILE A C 1
ATOM 2287 O O . ILE A 1 291 ? 16.339 -3.000 -22.998 1.00 97.06 291 ILE A O 1
ATOM 2291 N N . TYR A 1 292 ? 17.397 -4.565 -21.779 1.00 96.44 292 TYR A N 1
ATOM 2292 C CA . TYR A 1 292 ? 17.380 -5.583 -22.833 1.00 96.44 292 TYR A CA 1
ATOM 2293 C C . TYR A 1 292 ? 15.949 -5.998 -23.215 1.00 96.44 292 TYR A C 1
ATOM 2295 O O . TYR A 1 292 ? 15.619 -6.056 -24.400 1.00 96.44 292 TYR A O 1
ATOM 2303 N N . ASP A 1 293 ? 15.094 -6.262 -22.227 1.00 95.50 293 ASP A N 1
ATOM 2304 C CA . ASP A 1 293 ? 13.713 -6.690 -22.453 1.00 95.50 293 ASP A CA 1
ATOM 2305 C C . ASP A 1 293 ? 12.901 -5.565 -23.134 1.00 95.50 293 ASP A C 1
ATOM 2307 O O . ASP A 1 293 ? 12.172 -5.830 -24.091 1.00 95.50 293 ASP A O 1
ATOM 2311 N N . PHE A 1 294 ? 13.102 -4.297 -22.741 1.00 96.56 294 PHE A N 1
ATOM 2312 C CA . PHE A 1 294 ? 12.538 -3.132 -23.440 1.00 96.56 294 PHE A CA 1
ATOM 2313 C C . PHE A 1 294 ? 13.020 -3.034 -24.895 1.00 96.56 294 PHE A C 1
ATOM 2315 O O . PHE A 1 294 ? 12.206 -2.872 -25.808 1.00 96.56 294 PHE A O 1
ATOM 2322 N N . ALA A 1 295 ? 14.328 -3.175 -25.125 1.00 96.38 295 ALA A N 1
ATOM 2323 C CA . ALA A 1 295 ? 14.930 -3.145 -26.454 1.00 96.38 295 ALA A CA 1
ATOM 2324 C C . ALA A 1 295 ? 14.357 -4.212 -27.398 1.00 96.38 295 ALA A C 1
ATOM 2326 O O . ALA A 1 295 ? 14.123 -3.938 -28.575 1.00 96.38 295 ALA A O 1
ATOM 2327 N N . GLU A 1 296 ? 14.114 -5.421 -26.891 1.00 96.00 296 GLU A N 1
ATOM 2328 C CA . GLU A 1 296 ? 13.529 -6.514 -27.669 1.00 96.00 296 GLU A CA 1
ATOM 2329 C C . GLU A 1 296 ? 12.016 -6.364 -27.872 1.00 96.00 296 GLU A C 1
ATOM 2331 O O . GLU A 1 296 ? 11.492 -6.793 -28.905 1.00 96.00 296 GLU A O 1
ATOM 2336 N N . ALA A 1 297 ? 11.305 -5.776 -26.908 1.00 94.81 297 ALA A N 1
ATOM 2337 C CA . ALA A 1 297 ? 9.864 -5.564 -26.990 1.00 94.81 297 ALA A CA 1
ATOM 2338 C C . ALA A 1 297 ? 9.494 -4.402 -27.926 1.00 94.81 297 ALA A C 1
ATOM 2340 O O . ALA A 1 297 ? 8.556 -4.531 -28.712 1.00 94.81 297 ALA A O 1
ATOM 2341 N N . ALA A 1 298 ? 10.240 -3.294 -27.879 1.00 95.19 298 ALA A N 1
ATOM 2342 C CA . ALA A 1 298 ? 9.959 -2.088 -28.657 1.00 95.19 298 ALA A CA 1
ATOM 2343 C C . ALA A 1 298 ? 11.229 -1.468 -29.285 1.00 95.19 298 ALA A C 1
ATOM 2345 O O . ALA A 1 298 ? 11.614 -0.353 -28.920 1.00 95.19 298 ALA A O 1
ATOM 2346 N N . PRO A 1 299 ? 11.856 -2.126 -30.285 1.00 95.56 299 PRO A N 1
ATOM 2347 C CA . PRO A 1 299 ? 13.113 -1.672 -30.891 1.00 95.56 299 PRO A CA 1
ATOM 2348 C C . PRO A 1 299 ? 13.117 -0.225 -31.402 1.00 95.56 299 PRO A C 1
ATOM 2350 O O . PRO A 1 299 ? 14.111 0.483 -31.252 1.00 95.56 299 PRO A O 1
ATOM 2353 N N . ALA A 1 300 ? 12.004 0.224 -31.991 1.00 93.00 300 ALA A N 1
ATOM 2354 C CA . ALA A 1 300 ? 11.868 1.586 -32.504 1.00 93.00 300 ALA A CA 1
ATOM 2355 C C . ALA A 1 300 ? 11.883 2.627 -31.378 1.00 93.00 300 ALA A C 1
ATOM 2357 O O . ALA A 1 300 ? 12.638 3.596 -31.443 1.00 93.00 300 ALA A O 1
ATOM 2358 N N . ARG A 1 301 ? 11.107 2.387 -30.312 1.00 93.19 301 ARG A N 1
ATOM 2359 C CA . ARG A 1 301 ? 11.079 3.260 -29.131 1.00 93.19 301 ARG A CA 1
ATOM 2360 C C . ARG A 1 301 ? 12.415 3.245 -28.410 1.00 93.19 301 ARG A C 1
ATOM 2362 O O . ARG A 1 301 ? 12.868 4.296 -27.978 1.00 93.19 301 ARG A O 1
ATOM 2369 N N . PHE A 1 302 ? 13.068 2.088 -28.307 1.00 96.06 302 PHE A N 1
ATOM 2370 C CA . PHE A 1 302 ? 14.414 1.998 -27.746 1.00 96.06 302 PHE A CA 1
ATOM 2371 C C . PHE A 1 302 ? 15.397 2.890 -28.507 1.00 96.06 302 PHE A C 1
ATOM 2373 O O . PHE A 1 302 ? 16.069 3.704 -27.883 1.00 96.06 302 PHE A O 1
ATOM 2380 N N . ALA A 1 303 ? 15.440 2.798 -29.841 1.00 93.31 303 ALA A N 1
ATOM 2381 C CA . ALA A 1 303 ? 16.329 3.627 -30.653 1.00 93.31 303 ALA A CA 1
ATOM 2382 C C . ALA A 1 303 ? 16.050 5.130 -30.473 1.00 93.31 303 ALA A C 1
ATOM 2384 O O . ALA A 1 303 ? 16.993 5.892 -30.270 1.00 93.31 303 ALA A O 1
ATOM 2385 N N . ALA A 1 304 ? 14.775 5.537 -30.471 1.00 91.94 304 ALA A N 1
ATOM 2386 C CA . ALA A 1 304 ? 14.380 6.918 -30.186 1.00 91.94 304 ALA A CA 1
ATOM 2387 C C . ALA A 1 304 ? 14.828 7.362 -28.781 1.00 91.94 304 ALA A C 1
ATOM 2389 O O . ALA A 1 304 ? 15.503 8.370 -28.637 1.00 91.94 304 ALA A O 1
ATOM 2390 N N . THR A 1 305 ? 14.591 6.537 -27.756 1.00 94.12 305 THR A N 1
ATOM 2391 C CA . THR A 1 305 ? 15.017 6.830 -26.373 1.00 94.12 305 THR A CA 1
ATOM 2392 C C . THR A 1 305 ? 16.526 7.019 -26.271 1.00 94.12 305 THR A C 1
ATOM 2394 O O . THR A 1 305 ? 16.990 7.898 -25.553 1.00 94.12 305 THR A O 1
ATOM 2397 N N . VAL A 1 306 ? 17.311 6.196 -26.975 1.00 93.31 306 VAL A N 1
ATOM 2398 C CA . VAL A 1 306 ? 18.770 6.347 -26.980 1.00 93.31 306 VAL A CA 1
ATOM 2399 C C . VAL A 1 306 ? 19.170 7.673 -27.617 1.00 93.31 306 VAL A C 1
ATOM 2401 O O . VAL A 1 306 ? 20.021 8.360 -27.067 1.00 93.31 306 VAL A O 1
ATOM 2404 N N . ASN A 1 307 ? 18.542 8.052 -28.729 1.00 91.25 307 ASN A N 1
ATOM 2405 C CA . ASN A 1 307 ? 18.782 9.345 -29.363 1.00 91.25 307 ASN A CA 1
ATOM 2406 C C . ASN A 1 307 ? 18.453 10.527 -28.437 1.00 91.25 307 ASN A C 1
ATOM 2408 O O . ASN A 1 307 ? 19.197 11.503 -28.414 1.00 91.25 307 ASN A O 1
ATOM 2412 N N . ASP A 1 308 ? 17.375 10.416 -27.662 1.00 89.88 308 ASP A N 1
ATOM 2413 C CA . ASP A 1 308 ? 16.855 11.526 -26.861 1.00 89.88 308 ASP A CA 1
ATOM 2414 C C . ASP A 1 308 ? 17.566 11.665 -25.504 1.00 89.88 308 ASP A C 1
ATOM 2416 O O . ASP A 1 308 ? 17.780 12.774 -25.018 1.00 89.88 308 ASP A O 1
ATOM 2420 N N . VAL A 1 309 ? 17.958 10.545 -24.884 1.00 89.56 309 VAL A N 1
ATOM 2421 C CA . VAL A 1 309 ? 18.487 10.518 -23.505 1.00 89.56 309 VAL A CA 1
ATOM 2422 C C . VAL A 1 309 ? 20.008 10.376 -23.456 1.00 89.56 309 VAL A C 1
ATOM 2424 O O . VAL A 1 309 ? 20.641 10.817 -22.494 1.00 89.56 309 VAL A O 1
ATOM 2427 N N . VAL A 1 310 ? 20.629 9.745 -24.457 1.00 89.44 310 VAL A N 1
ATOM 2428 C CA . VAL A 1 310 ? 22.062 9.437 -24.412 1.00 89.44 310 VAL A CA 1
ATOM 2429 C C . VAL A 1 310 ? 22.873 10.526 -25.100 1.00 89.44 310 VAL A C 1
ATOM 2431 O O . VAL A 1 310 ? 23.023 10.549 -26.318 1.00 89.44 310 VAL A O 1
ATOM 2434 N N . SER A 1 311 ? 23.488 11.390 -24.294 1.00 83.38 311 SER A N 1
ATOM 2435 C CA . SER A 1 311 ? 24.497 12.337 -24.769 1.00 83.38 311 SER A CA 1
ATOM 2436 C C . SER A 1 311 ? 25.892 11.698 -24.799 1.00 83.38 311 SER A C 1
ATOM 2438 O O . SER A 1 311 ? 26.374 11.201 -23.777 1.00 83.38 311 SER A O 1
ATOM 2440 N N . GLY A 1 312 ? 26.583 11.773 -25.938 1.00 83.56 312 GLY A N 1
ATOM 2441 C CA . GLY A 1 312 ? 27.964 11.297 -26.085 1.00 83.56 312 GLY A CA 1
ATOM 2442 C C . GLY A 1 312 ? 28.090 9.807 -26.450 1.00 83.56 312 GLY A C 1
ATOM 2443 O O . GLY A 1 312 ? 27.143 9.217 -26.967 1.00 83.56 312 GLY A O 1
ATOM 2444 N N . PRO A 1 313 ? 29.270 9.186 -26.241 1.00 87.50 313 PRO A N 1
ATOM 2445 C CA . PRO A 1 313 ? 29.521 7.806 -26.661 1.00 87.50 313 PRO A CA 1
ATOM 2446 C C . PRO A 1 313 ? 28.628 6.796 -25.931 1.00 87.50 313 PRO A C 1
ATOM 2448 O O . PRO A 1 313 ? 28.595 6.760 -24.697 1.00 87.50 313 PRO A O 1
ATOM 2451 N N . TYR A 1 314 ? 27.961 5.920 -26.684 1.00 89.81 314 TYR A N 1
ATOM 2452 C CA . TYR A 1 314 ? 27.031 4.917 -26.152 1.00 89.81 314 TYR A CA 1
ATOM 2453 C C . TYR A 1 314 ? 27.687 3.939 -25.166 1.00 89.81 314 TYR A C 1
ATOM 2455 O O . TYR A 1 314 ? 27.027 3.421 -24.269 1.00 89.81 314 TYR A O 1
ATOM 2463 N N . GLU A 1 315 ? 28.994 3.699 -25.289 1.00 87.44 315 GLU A N 1
ATOM 2464 C CA . GLU A 1 315 ? 29.795 2.853 -24.394 1.00 87.44 315 GLU A CA 1
ATOM 2465 C C . GLU A 1 315 ? 29.912 3.416 -22.977 1.00 87.44 315 GLU A C 1
ATOM 2467 O O . GLU A 1 315 ? 30.203 2.671 -22.039 1.00 87.44 315 GLU A O 1
ATOM 2472 N N . ARG A 1 316 ? 29.714 4.729 -22.824 1.00 88.94 316 ARG A N 1
ATOM 2473 C CA . ARG A 1 316 ? 29.823 5.427 -21.542 1.00 88.94 316 ARG A CA 1
ATOM 2474 C C . ARG A 1 316 ? 28.475 5.603 -20.855 1.00 88.94 316 ARG A C 1
ATOM 2476 O O . ARG A 1 316 ? 28.457 5.947 -19.677 1.00 88.94 316 ARG A O 1
ATOM 2483 N N . HIS A 1 317 ? 27.361 5.371 -21.555 1.00 93.50 317 HIS A N 1
ATOM 2484 C CA . HIS A 1 317 ? 26.046 5.540 -20.955 1.00 93.50 317 HIS A CA 1
ATOM 2485 C C . HIS A 1 317 ? 25.722 4.373 -20.011 1.00 93.50 317 HIS A C 1
ATOM 2487 O O . HIS A 1 317 ? 25.574 3.240 -20.482 1.00 93.50 317 HIS A O 1
ATOM 2493 N N . PRO A 1 318 ? 25.522 4.611 -18.701 1.00 93.06 318 PRO A N 1
ATOM 2494 C CA . PRO A 1 318 ? 25.462 3.527 -17.724 1.00 93.06 318 PRO A CA 1
ATOM 2495 C C . PRO A 1 318 ? 24.356 2.489 -17.997 1.00 93.06 318 PRO A C 1
ATOM 2497 O O . PRO A 1 318 ? 24.587 1.289 -17.856 1.00 93.06 318 PRO A O 1
ATOM 2500 N N . ALA A 1 319 ? 23.169 2.909 -18.456 1.00 94.31 319 ALA A N 1
ATOM 2501 C CA . ALA A 1 319 ? 22.087 1.976 -18.803 1.00 94.31 319 ALA A CA 1
ATOM 2502 C C . ALA A 1 319 ? 22.449 1.054 -19.988 1.00 94.31 319 ALA A C 1
ATOM 2504 O O . ALA A 1 319 ? 22.146 -0.140 -19.970 1.00 94.31 319 ALA A O 1
ATOM 2505 N N . LEU A 1 320 ? 23.153 1.590 -20.991 1.00 95.50 320 LEU A N 1
ATOM 2506 C CA . LEU A 1 320 ? 23.585 0.839 -22.171 1.00 95.50 320 LEU A CA 1
ATOM 2507 C C . LEU A 1 320 ? 24.727 -0.120 -21.818 1.00 95.50 320 LEU A C 1
ATOM 2509 O O . LEU A 1 320 ? 24.716 -1.285 -22.222 1.00 95.50 320 LEU A O 1
ATOM 2513 N N . THR A 1 321 ? 25.676 0.327 -20.995 1.00 94.38 321 THR A N 1
ATOM 2514 C CA . THR A 1 321 ? 26.755 -0.518 -20.470 1.00 94.38 321 THR A CA 1
ATOM 2515 C C . THR A 1 321 ? 26.201 -1.711 -19.686 1.00 94.38 321 THR A C 1
ATOM 2517 O O . THR A 1 321 ? 26.660 -2.838 -19.883 1.00 94.38 321 THR A O 1
ATOM 2520 N N . ARG A 1 322 ? 25.164 -1.504 -18.862 1.00 94.69 322 ARG A N 1
ATOM 2521 C CA . ARG A 1 322 ? 24.486 -2.584 -18.122 1.00 94.69 322 ARG A CA 1
ATOM 2522 C C . ARG A 1 322 ? 23.776 -3.574 -19.050 1.00 94.69 322 ARG A C 1
ATOM 2524 O O . ARG A 1 322 ? 23.920 -4.780 -18.858 1.00 94.69 322 ARG A O 1
ATOM 2531 N N . MET A 1 323 ? 23.077 -3.099 -20.085 1.00 95.75 323 MET A N 1
ATOM 2532 C CA . MET A 1 323 ? 22.468 -3.974 -21.100 1.00 95.75 323 MET A CA 1
ATOM 2533 C C . MET A 1 323 ? 23.521 -4.851 -21.795 1.00 95.75 323 MET A C 1
ATOM 2535 O O . MET A 1 323 ? 23.333 -6.060 -21.920 1.00 95.75 323 MET A O 1
ATOM 2539 N N . LYS A 1 324 ? 24.659 -4.271 -22.200 1.00 94.62 324 LYS A N 1
ATOM 2540 C CA . LYS A 1 324 ? 25.774 -5.021 -22.802 1.00 94.62 324 LYS A CA 1
ATOM 2541 C C . LYS A 1 324 ? 26.354 -6.071 -21.860 1.00 94.62 324 LYS A C 1
ATOM 2543 O O . LYS A 1 324 ? 26.612 -7.196 -22.287 1.00 94.62 324 LYS A O 1
ATOM 2548 N N . ALA A 1 325 ? 26.551 -5.718 -20.591 1.00 93.62 325 ALA A N 1
ATOM 2549 C CA . ALA A 1 325 ? 27.034 -6.654 -19.582 1.00 93.62 325 ALA A CA 1
ATOM 2550 C C . ALA A 1 325 ? 26.072 -7.843 -19.419 1.00 93.62 325 ALA A C 1
ATOM 2552 O O . ALA A 1 325 ? 26.518 -8.989 -19.439 1.00 93.62 325 ALA A O 1
ATOM 2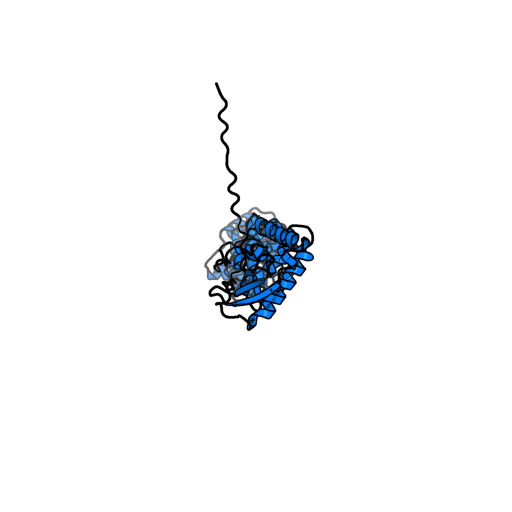553 N N . TYR A 1 326 ? 24.762 -7.577 -19.358 1.00 94.88 326 TYR A N 1
ATOM 2554 C CA . TYR A 1 326 ? 23.725 -8.610 -19.315 1.00 94.88 326 TYR A CA 1
ATOM 2555 C C . TYR A 1 326 ? 23.751 -9.513 -20.558 1.00 94.88 326 TYR A C 1
ATOM 2557 O O . TYR A 1 326 ? 23.801 -10.734 -20.437 1.00 94.88 326 TYR A O 1
ATOM 2565 N N . MET A 1 327 ? 23.798 -8.929 -21.760 1.00 95.56 327 MET A N 1
ATOM 2566 C CA . MET A 1 327 ? 23.880 -9.685 -23.015 1.00 95.56 327 MET A CA 1
ATOM 2567 C C . MET A 1 327 ? 25.104 -10.603 -23.066 1.00 95.56 327 MET A C 1
ATOM 2569 O O . MET A 1 327 ? 24.980 -11.764 -23.448 1.00 95.56 327 MET A O 1
ATOM 2573 N N . LYS A 1 328 ? 26.273 -10.097 -22.650 1.00 94.88 328 LYS A N 1
ATOM 2574 C CA . LYS A 1 328 ? 27.513 -10.877 -22.593 1.00 94.88 328 LYS A CA 1
ATOM 2575 C C . LYS A 1 328 ? 27.414 -12.021 -21.583 1.00 94.88 328 LYS A C 1
ATOM 2577 O O . LYS A 1 328 ? 27.828 -13.129 -21.903 1.00 94.88 328 LYS A O 1
ATOM 2582 N N . LYS A 1 329 ? 26.875 -11.753 -20.388 1.00 93.88 329 LYS A N 1
ATOM 2583 C CA . LYS A 1 329 ? 26.710 -12.747 -19.318 1.00 93.88 329 LYS A CA 1
ATOM 2584 C C . LYS A 1 329 ? 25.786 -13.892 -19.743 1.00 93.88 329 LYS A C 1
ATOM 2586 O O . LYS A 1 329 ? 26.128 -15.050 -19.548 1.00 93.88 329 LYS A O 1
ATOM 2591 N N . GLU A 1 330 ? 24.657 -13.561 -20.364 1.00 94.12 330 GLU A N 1
ATOM 2592 C CA . GLU A 1 330 ? 23.608 -14.524 -20.730 1.00 94.12 330 GLU A CA 1
ATOM 2593 C C . GLU A 1 330 ? 23.750 -15.092 -22.155 1.00 94.12 330 GLU A C 1
ATOM 2595 O O . GLU A 1 330 ? 22.874 -15.818 -22.622 1.00 94.12 330 GLU A O 1
ATOM 2600 N N . GLY A 1 331 ? 24.801 -14.723 -22.899 1.00 92.94 331 GLY A N 1
ATOM 2601 C CA . GLY A 1 331 ? 24.984 -15.147 -24.293 1.00 92.94 331 GLY A CA 1
ATOM 2602 C C . GLY A 1 331 ? 23.887 -14.656 -25.253 1.00 92.94 331 GLY A C 1
ATOM 2603 O O . GLY A 1 331 ? 23.617 -15.292 -26.271 1.00 92.94 331 GLY A O 1
ATOM 2604 N N . LYS A 1 332 ? 23.227 -13.532 -24.943 1.00 92.88 332 LYS A N 1
ATOM 2605 C CA . LYS A 1 332 ? 22.118 -12.970 -25.733 1.00 92.88 332 LYS A CA 1
ATOM 2606 C C . LYS A 1 332 ? 22.615 -11.979 -26.786 1.00 92.88 332 LYS A C 1
ATOM 2608 O O . LYS A 1 332 ? 23.553 -11.224 -26.555 1.00 92.88 332 LYS A O 1
ATOM 2613 N N . ASN A 1 333 ? 21.934 -11.910 -27.935 1.00 91.94 333 ASN A N 1
ATOM 2614 C CA . ASN A 1 333 ? 22.340 -11.063 -29.069 1.00 91.94 333 ASN A CA 1
ATOM 2615 C C . ASN A 1 333 ? 21.293 -10.027 -29.530 1.00 91.94 333 ASN A C 1
ATOM 2617 O O . ASN A 1 333 ? 21.520 -9.383 -30.554 1.00 91.94 333 ASN A O 1
ATOM 2621 N N . ALA A 1 334 ? 20.196 -9.850 -28.783 1.00 95.12 334 ALA A N 1
ATOM 2622 C CA . ALA A 1 334 ? 19.099 -8.911 -29.081 1.00 95.12 334 ALA A CA 1
ATOM 2623 C C . ALA A 1 334 ? 18.590 -9.011 -30.544 1.00 95.12 334 ALA A C 1
ATOM 2625 O O . ALA A 1 334 ? 18.755 -8.081 -31.344 1.00 95.12 334 ALA A O 1
ATOM 2626 N N . PRO A 1 335 ? 18.043 -10.172 -30.955 1.00 96.62 335 PRO A N 1
ATOM 2627 C CA . PRO A 1 335 ? 17.753 -10.450 -32.358 1.00 96.62 335 PRO A CA 1
ATOM 2628 C C . PRO A 1 335 ? 16.666 -9.543 -32.947 1.00 96.62 335 PRO A C 1
ATOM 2630 O O . PRO A 1 335 ? 16.767 -9.178 -34.125 1.00 96.62 335 PRO A O 1
ATOM 2633 N N . LYS A 1 336 ? 15.640 -9.163 -32.171 1.00 97.19 336 LYS A N 1
ATOM 2634 C CA . LYS A 1 336 ? 14.581 -8.265 -32.654 1.00 97.19 336 LYS A CA 1
ATOM 2635 C C . LYS A 1 336 ? 15.122 -6.854 -32.836 1.00 97.19 336 LYS A C 1
ATOM 2637 O O . LYS A 1 336 ? 14.891 -6.263 -33.895 1.00 97.19 336 LYS A O 1
ATOM 2642 N N . LEU A 1 337 ? 15.911 -6.362 -31.878 1.00 97.06 337 LEU A N 1
ATOM 2643 C CA . LEU A 1 337 ? 16.573 -5.066 -31.995 1.00 97.06 337 LEU A CA 1
ATOM 2644 C C . LEU A 1 337 ? 17.507 -5.034 -33.210 1.00 97.06 337 LEU A C 1
ATOM 2646 O O . LEU A 1 337 ? 17.385 -4.153 -34.060 1.00 97.06 337 LEU A O 1
ATOM 2650 N N . ARG A 1 338 ? 18.387 -6.032 -33.369 1.00 97.25 338 ARG A N 1
ATOM 2651 C CA . ARG A 1 338 ? 19.303 -6.102 -34.522 1.00 97.25 338 ARG A CA 1
ATOM 2652 C C . ARG A 1 338 ? 18.558 -6.143 -35.854 1.00 97.25 338 ARG A C 1
ATOM 2654 O O . ARG A 1 338 ? 18.982 -5.488 -36.807 1.00 97.25 338 ARG A O 1
ATOM 2661 N N . ARG A 1 339 ? 17.464 -6.909 -35.949 1.00 97.38 339 ARG A N 1
ATOM 2662 C CA . ARG A 1 339 ? 16.639 -6.978 -37.167 1.00 97.38 339 ARG A CA 1
ATOM 2663 C C . ARG A 1 339 ? 16.048 -5.612 -37.505 1.00 97.38 339 ARG A C 1
ATOM 2665 O O . ARG A 1 339 ? 16.159 -5.185 -38.653 1.00 97.38 339 ARG A O 1
ATOM 2672 N N . PHE A 1 340 ? 15.472 -4.932 -36.515 1.00 97.25 340 PHE A N 1
ATOM 2673 C CA . PHE A 1 340 ? 14.922 -3.591 -36.682 1.00 97.25 340 PHE A CA 1
ATOM 2674 C C . PHE A 1 340 ? 15.989 -2.599 -37.159 1.00 97.25 340 PHE A C 1
ATOM 2676 O O . PHE A 1 340 ? 15.807 -1.957 -38.192 1.00 97.25 340 PHE A O 1
ATOM 2683 N N . LEU A 1 341 ? 17.135 -2.530 -36.475 1.00 97.12 341 LEU A N 1
ATOM 2684 C CA . LEU A 1 341 ? 18.189 -1.574 -36.816 1.00 97.12 341 LEU A CA 1
ATOM 2685 C C . LEU A 1 341 ? 18.775 -1.829 -38.213 1.00 97.12 341 LEU A C 1
ATOM 2687 O O . LEU A 1 341 ? 19.031 -0.876 -38.944 1.00 97.12 341 LEU A O 1
ATOM 2691 N N . LYS A 1 342 ? 18.928 -3.096 -38.636 1.00 97.00 342 LYS A N 1
ATOM 2692 C CA . LYS A 1 342 ? 19.352 -3.440 -40.009 1.00 97.00 342 LYS A CA 1
ATOM 2693 C C . LYS A 1 342 ? 18.334 -2.988 -41.056 1.00 97.00 342 LYS A C 1
ATOM 2695 O O . LYS A 1 342 ? 18.727 -2.501 -42.114 1.00 97.00 342 LYS A O 1
ATOM 2700 N N . GLY A 1 343 ? 17.039 -3.140 -40.772 1.00 95.81 343 GLY A N 1
ATOM 2701 C CA . GLY A 1 343 ? 15.969 -2.633 -41.634 1.00 95.81 343 GLY A CA 1
ATOM 2702 C C . GLY A 1 343 ? 16.002 -1.106 -41.738 1.00 95.81 343 GLY A C 1
ATOM 2703 O O . GLY A 1 343 ? 16.052 -0.561 -42.839 1.00 95.81 343 GLY A O 1
ATOM 2704 N N . CYS A 1 344 ? 16.081 -0.426 -40.594 1.00 94.19 344 CYS A N 1
ATOM 2705 C CA . CYS A 1 344 ? 16.190 1.028 -40.483 1.00 94.19 344 CYS A CA 1
ATOM 2706 C C . CYS A 1 344 ? 17.433 1.588 -41.200 1.00 94.19 344 CYS A C 1
ATOM 2708 O O . CYS A 1 344 ? 17.331 2.565 -41.934 1.00 94.19 344 CYS A O 1
ATOM 2710 N N . GLN A 1 345 ? 18.595 0.938 -41.081 1.00 95.12 345 GLN A N 1
ATOM 2711 C CA . GLN A 1 345 ? 19.825 1.334 -41.778 1.00 95.12 345 GLN A CA 1
ATOM 2712 C C . GLN A 1 345 ? 19.674 1.310 -43.310 1.00 95.12 345 GLN A C 1
ATOM 2714 O O . GLN A 1 345 ? 20.292 2.124 -43.998 1.00 95.12 345 GLN A O 1
ATOM 2719 N N . ARG A 1 346 ? 18.877 0.376 -43.846 1.00 93.50 346 ARG A N 1
ATOM 2720 C CA . ARG A 1 346 ? 18.656 0.211 -45.292 1.00 93.50 346 ARG A CA 1
ATOM 2721 C C . ARG A 1 346 ? 17.564 1.131 -45.828 1.00 93.50 346 ARG A C 1
ATOM 2723 O O . ARG A 1 346 ? 17.725 1.691 -46.907 1.00 93.50 346 ARG A O 1
ATOM 2730 N N . HIS A 1 347 ? 16.469 1.276 -45.083 1.00 92.50 347 HIS A N 1
ATOM 2731 C CA . HIS A 1 347 ? 15.223 1.850 -45.599 1.00 92.50 347 HIS A CA 1
ATOM 2732 C C . HIS A 1 347 ? 14.725 3.086 -44.837 1.00 92.50 347 HIS A C 1
ATOM 2734 O O . HIS A 1 347 ? 13.794 3.728 -45.304 1.00 92.50 347 HIS A O 1
ATOM 2740 N N . GLY A 1 348 ? 15.330 3.447 -43.701 1.00 88.81 348 GLY A N 1
ATOM 2741 C CA . GLY A 1 348 ? 14.909 4.597 -42.895 1.00 88.81 348 GLY A CA 1
ATOM 2742 C C . GLY A 1 348 ? 15.239 5.947 -43.533 1.00 88.81 348 GLY A C 1
ATOM 2743 O O . GLY A 1 348 ? 15.898 6.021 -44.571 1.00 88.81 348 GLY A O 1
ATOM 2744 N N . GLU A 1 349 ? 14.821 7.029 -42.890 1.00 91.69 349 GLU A N 1
ATOM 2745 C CA . GLU A 1 349 ? 15.219 8.393 -43.256 1.00 91.69 349 GLU A CA 1
ATOM 2746 C C . GLU A 1 349 ? 16.709 8.646 -42.959 1.00 91.69 349 GLU A C 1
ATOM 2748 O O . GLU A 1 349 ? 17.292 7.933 -42.137 1.00 91.69 349 GLU A O 1
ATOM 2753 N N . PRO A 1 350 ? 17.364 9.642 -43.589 1.00 92.25 350 PRO A N 1
ATOM 2754 C CA . PRO A 1 350 ? 18.806 9.859 -43.444 1.00 92.25 350 PRO A CA 1
ATOM 2755 C C . PRO A 1 350 ? 19.295 9.917 -41.989 1.00 92.25 350 PRO A C 1
ATOM 2757 O O . PRO A 1 350 ? 20.267 9.243 -41.650 1.00 92.25 350 PRO A O 1
ATOM 2760 N N . GLN A 1 351 ? 18.592 10.647 -41.117 1.00 88.19 351 GLN A N 1
ATOM 2761 C CA . GLN A 1 351 ? 18.940 10.758 -39.694 1.00 88.19 351 GLN A CA 1
ATOM 2762 C C . GLN A 1 351 ? 18.769 9.419 -38.959 1.00 88.19 351 GLN A C 1
ATOM 2764 O O . GLN A 1 351 ? 19.685 8.963 -38.273 1.00 88.19 351 GLN A O 1
ATOM 2769 N N . ALA A 1 352 ? 17.652 8.723 -39.191 1.00 89.25 352 ALA A N 1
ATOM 2770 C CA . ALA A 1 352 ? 17.403 7.400 -38.624 1.00 89.25 352 ALA A CA 1
ATOM 2771 C C . ALA A 1 352 ? 18.447 6.363 -39.083 1.00 89.25 352 ALA A C 1
ATOM 2773 O O . ALA A 1 352 ? 18.899 5.546 -38.284 1.00 89.25 352 ALA A O 1
ATOM 2774 N N . ARG A 1 353 ? 18.909 6.414 -40.343 1.00 92.44 353 ARG A N 1
ATOM 2775 C CA . ARG A 1 353 ? 19.973 5.522 -40.847 1.00 92.44 353 ARG A CA 1
ATOM 2776 C C . ARG A 1 353 ? 21.291 5.710 -40.104 1.00 92.44 353 ARG A C 1
ATOM 2778 O O . ARG A 1 353 ? 21.975 4.716 -39.854 1.00 92.44 353 ARG A O 1
ATOM 2785 N N . VAL A 1 354 ? 21.664 6.955 -39.790 1.00 91.94 354 VAL A N 1
ATOM 2786 C CA . VAL A 1 354 ? 22.891 7.267 -39.038 1.00 91.94 354 VAL A CA 1
ATOM 2787 C C . VAL A 1 354 ? 22.794 6.692 -37.629 1.00 91.94 354 VAL A C 1
ATOM 2789 O O . VAL A 1 354 ? 23.658 5.900 -37.250 1.00 91.94 354 VAL A O 1
ATOM 2792 N N . LEU A 1 355 ? 21.705 6.989 -36.917 1.00 91.56 355 LEU A N 1
ATOM 2793 C CA . LEU A 1 355 ? 21.432 6.455 -35.582 1.00 91.56 355 LEU A CA 1
ATOM 2794 C C . LEU A 1 355 ? 21.457 4.919 -35.572 1.00 91.56 355 LEU A C 1
ATOM 2796 O O . LEU A 1 355 ? 22.187 4.297 -34.802 1.00 91.56 355 LEU A O 1
ATOM 2800 N N . CYS A 1 356 ? 20.714 4.284 -36.481 1.00 93.06 356 CYS A N 1
ATOM 2801 C CA . CYS A 1 356 ? 20.631 2.828 -36.564 1.00 93.06 356 CYS A CA 1
ATOM 2802 C C . CYS A 1 356 ? 21.987 2.181 -36.903 1.00 93.06 356 CYS A C 1
ATOM 2804 O O . CYS A 1 356 ? 22.293 1.102 -36.395 1.00 93.06 356 CYS A O 1
ATOM 2806 N N . ARG A 1 357 ? 22.834 2.837 -37.709 1.00 94.19 357 ARG A N 1
ATOM 2807 C CA . ARG A 1 357 ? 24.208 2.384 -37.983 1.00 94.19 357 ARG A CA 1
ATOM 2808 C C . ARG A 1 357 ? 25.093 2.475 -36.740 1.00 94.19 357 ARG A C 1
ATOM 2810 O O . ARG A 1 357 ? 25.808 1.519 -36.460 1.00 94.19 357 ARG A O 1
ATOM 2817 N N . GLN A 1 358 ? 25.035 3.586 -36.008 1.00 93.12 358 GLN A N 1
ATOM 2818 C CA . GLN A 1 358 ? 25.803 3.774 -34.773 1.00 93.12 358 GLN A CA 1
ATOM 2819 C C . GLN A 1 358 ? 25.393 2.746 -33.710 1.00 93.12 358 GLN A C 1
ATOM 2821 O O . GLN A 1 358 ? 26.249 2.090 -33.121 1.00 93.12 358 GLN A O 1
ATOM 2826 N N . LEU A 1 359 ? 24.089 2.518 -33.531 1.00 92.94 359 LEU A N 1
ATOM 2827 C CA . LEU A 1 359 ? 23.578 1.505 -32.603 1.00 92.94 359 LEU A CA 1
ATOM 2828 C C . LEU A 1 359 ? 23.961 0.078 -33.013 1.00 92.94 359 LEU A C 1
ATOM 2830 O O . LEU A 1 359 ? 24.252 -0.737 -32.144 1.00 92.94 359 LEU A O 1
ATOM 2834 N N . LEU A 1 360 ? 24.007 -0.236 -34.313 1.00 94.25 360 LEU A N 1
ATOM 2835 C CA . LEU A 1 360 ? 24.495 -1.534 -34.800 1.00 94.25 360 LEU A CA 1
ATOM 2836 C C . LEU A 1 360 ? 25.994 -1.740 -34.584 1.00 94.25 360 LEU A C 1
ATOM 2838 O O . LEU A 1 360 ? 26.402 -2.871 -34.366 1.00 94.25 360 LEU A O 1
ATOM 2842 N N . GLN A 1 361 ? 26.804 -0.685 -34.696 1.00 93.19 361 GLN A N 1
ATOM 2843 C CA . GLN A 1 361 ? 28.240 -0.751 -34.401 1.00 93.19 361 GLN A CA 1
ATOM 2844 C C . GLN A 1 361 ? 28.488 -0.921 -32.904 1.00 93.19 361 GLN A C 1
ATOM 2846 O O . GLN A 1 361 ? 29.408 -1.629 -32.503 1.00 93.19 361 GLN A O 1
ATOM 2851 N N . TRP A 1 362 ? 27.649 -0.287 -32.087 1.00 92.75 362 TRP A N 1
ATOM 2852 C CA . TRP A 1 362 ? 27.673 -0.462 -30.648 1.00 92.75 362 TRP A CA 1
ATOM 2853 C C . TRP A 1 362 ? 27.257 -1.891 -30.246 1.00 92.75 362 TRP A C 1
ATOM 2855 O O . TRP A 1 362 ? 27.953 -2.486 -29.428 1.00 92.75 362 TRP A O 1
ATOM 2865 N N . LEU A 1 363 ? 26.175 -2.458 -30.799 1.00 88.88 363 LEU A N 1
ATOM 2866 C CA . LEU A 1 363 ? 25.672 -3.817 -30.498 1.00 88.88 363 LEU A CA 1
ATOM 2867 C C . LEU A 1 363 ? 26.564 -4.956 -31.000 1.00 88.88 363 LEU A C 1
ATOM 2869 O O . LEU A 1 363 ? 26.877 -5.856 -30.192 1.00 88.88 363 LEU A O 1
#

Radius of gyration: 31.83 Å; chains: 1; bounding box: 110×36×94 Å